Protein AF-A0A7Y0AKI9-F1 (afdb_monomer_lite)

Structure (mmCIF, N/CA/C/O backbone):
data_AF-A0A7Y0AKI9-F1
#
_entry.id   AF-A0A7Y0AKI9-F1
#
loop_
_atom_site.group_PDB
_atom_site.id
_atom_site.type_symbol
_atom_site.label_atom_id
_atom_site.label_alt_id
_atom_site.label_comp_id
_atom_site.label_asym_id
_atom_site.label_entity_id
_atom_site.label_seq_id
_atom_site.pdbx_PDB_ins_code
_atom_site.Cartn_x
_atom_site.Cartn_y
_atom_site.Cartn_z
_atom_site.occupancy
_atom_site.B_iso_or_equiv
_atom_site.auth_seq_id
_atom_site.auth_comp_id
_atom_site.auth_asym_id
_atom_site.auth_atom_id
_atom_site.pdbx_PDB_model_num
ATOM 1 N N . MET A 1 1 ? -73.399 -40.470 50.149 1.00 51.75 1 MET A N 1
ATOM 2 C CA . MET A 1 1 ? -71.984 -40.229 50.523 1.00 51.75 1 MET A CA 1
ATOM 3 C C . MET A 1 1 ? -71.174 -39.464 49.461 1.00 51.75 1 MET A C 1
ATOM 5 O O . MET A 1 1 ? -70.264 -38.748 49.838 1.00 51.75 1 MET A O 1
ATOM 9 N N . LYS A 1 2 ? -71.520 -39.500 48.158 1.00 50.69 2 LYS A N 1
ATOM 10 C CA . LYS A 1 2 ? -70.757 -38.814 47.085 1.00 50.69 2 LYS A CA 1
ATOM 11 C C . LYS A 1 2 ? -70.932 -37.281 46.974 1.00 50.69 2 LYS A C 1
ATOM 13 O O . LYS A 1 2 ? -70.179 -36.650 46.249 1.00 50.69 2 LYS A O 1
ATOM 18 N N . LYS A 1 3 ? -71.897 -36.670 47.679 1.00 54.53 3 LYS A N 1
ATOM 19 C CA . LYS A 1 3 ? -72.198 -35.222 47.579 1.00 54.53 3 LYS A CA 1
ATOM 20 C C . LYS A 1 3 ? -71.380 -34.329 48.531 1.00 54.53 3 LYS A C 1
ATOM 22 O O . LYS A 1 3 ? -71.423 -33.117 48.390 1.00 54.53 3 LYS A O 1
ATOM 27 N N . ILE A 1 4 ? -70.631 -34.921 49.469 1.00 60.72 4 ILE A N 1
ATOM 28 C CA . ILE A 1 4 ? -69.809 -34.192 50.458 1.00 60.72 4 ILE A CA 1
ATOM 29 C C . ILE A 1 4 ? -68.351 -34.025 49.983 1.00 60.72 4 ILE A C 1
ATOM 31 O O . ILE A 1 4 ? -67.638 -33.166 50.486 1.00 60.72 4 ILE A O 1
ATOM 35 N N . LEU A 1 5 ? -67.910 -34.767 48.957 1.00 60.44 5 LEU A N 1
ATOM 36 C CA . LEU A 1 5 ? -66.538 -34.647 48.442 1.00 60.44 5 LEU A CA 1
ATOM 37 C C . LEU A 1 5 ? -66.264 -33.322 47.712 1.00 60.44 5 LEU A C 1
ATOM 39 O O . LEU A 1 5 ? -65.145 -32.827 47.762 1.00 60.44 5 LEU A O 1
ATOM 43 N N . ILE A 1 6 ? -67.267 -32.743 47.051 1.00 66.69 6 ILE A N 1
ATOM 44 C CA . ILE A 1 6 ? -67.110 -31.516 46.254 1.00 66.69 6 ILE A CA 1
ATOM 45 C C . ILE A 1 6 ? -66.790 -30.282 47.122 1.00 66.69 6 ILE A C 1
ATOM 47 O O . ILE A 1 6 ? -65.832 -29.586 46.792 1.00 66.69 6 ILE A O 1
ATOM 51 N N . PRO A 1 7 ? -67.499 -30.000 48.237 1.00 66.50 7 PRO A N 1
ATOM 5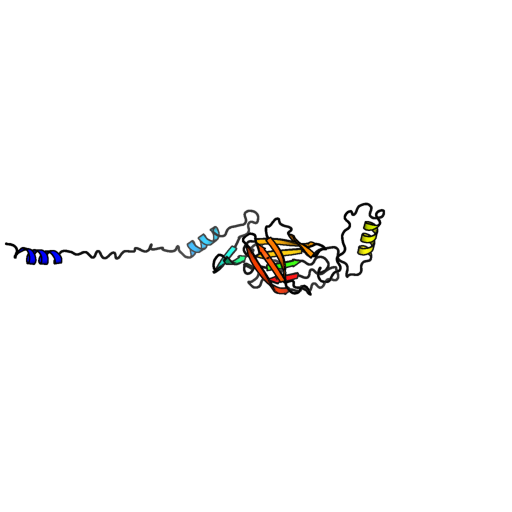2 C CA . PRO A 1 7 ? -67.158 -28.848 49.076 1.00 66.50 7 PRO A CA 1
ATOM 53 C C . PRO A 1 7 ? -65.805 -29.001 49.787 1.00 66.50 7 PRO A C 1
ATOM 55 O O . PRO A 1 7 ? -65.109 -28.011 49.978 1.00 66.50 7 PRO A O 1
ATOM 58 N N . ILE A 1 8 ? -65.391 -30.230 50.119 1.00 69.56 8 ILE A N 1
ATOM 59 C CA . ILE A 1 8 ? -64.070 -30.498 50.715 1.00 69.56 8 ILE A CA 1
ATOM 60 C C . ILE A 1 8 ? -62.954 -30.261 49.689 1.00 69.56 8 ILE A C 1
ATOM 62 O O . ILE A 1 8 ? -61.937 -29.660 50.019 1.00 69.56 8 ILE A O 1
ATOM 66 N N . ALA A 1 9 ? -63.163 -30.663 48.433 1.00 67.12 9 ALA A N 1
ATOM 67 C CA . ALA A 1 9 ? -62.213 -30.397 47.358 1.00 67.12 9 ALA A CA 1
ATOM 68 C C . ALA A 1 9 ? -62.076 -28.894 47.054 1.00 67.12 9 ALA A C 1
ATOM 70 O O . ALA A 1 9 ? -60.978 -28.449 46.738 1.00 67.12 9 ALA A O 1
ATOM 71 N N . LEU A 1 10 ? -63.152 -28.107 47.194 1.00 65.94 10 LEU A N 1
ATOM 72 C CA . LEU A 1 10 ? -63.114 -26.655 46.990 1.00 65.94 10 LEU A CA 1
ATOM 73 C C . LEU A 1 10 ? -62.351 -25.924 48.111 1.00 65.94 10 LEU A C 1
ATOM 75 O O . LEU A 1 10 ? -61.615 -24.984 47.830 1.00 65.94 10 LEU A O 1
ATOM 79 N N . LEU A 1 11 ? -62.461 -26.400 49.358 1.00 68.25 11 LEU A N 1
ATOM 80 C CA . LEU A 1 11 ? -61.746 -25.840 50.513 1.00 68.25 11 LEU A CA 1
ATOM 81 C C . LEU A 1 11 ? -60.225 -26.091 50.450 1.00 68.25 11 LEU A C 1
ATOM 83 O O . LEU A 1 11 ? -59.440 -25.321 50.993 1.00 68.25 11 LEU A O 1
ATOM 87 N N . CYS A 1 12 ? -59.787 -27.153 49.766 1.00 63.31 12 CYS A N 1
ATOM 88 C CA . CYS A 1 12 ? -58.365 -27.463 49.591 1.00 63.31 12 CYS A CA 1
ATOM 89 C C . CYS A 1 12 ? -57.656 -26.578 48.549 1.00 63.31 12 CYS A C 1
ATOM 91 O O . CYS A 1 12 ? -56.427 -26.537 48.536 1.00 63.31 12 CYS A O 1
ATOM 93 N N . ILE A 1 13 ? -58.395 -25.863 47.692 1.00 63.34 13 ILE A N 1
ATOM 94 C CA . ILE A 1 13 ? -57.815 -25.015 46.635 1.00 63.34 13 ILE A CA 1
ATOM 95 C C . ILE A 1 13 ? -57.275 -23.695 47.214 1.00 63.34 13 ILE A C 1
ATOM 97 O O . ILE A 1 13 ? -56.323 -23.137 46.673 1.00 63.34 13 ILE A O 1
ATOM 101 N N . GLU A 1 14 ? -57.794 -23.235 48.358 1.00 59.38 14 GLU A N 1
ATOM 102 C CA . GLU A 1 14 ? -57.345 -21.991 49.006 1.00 59.38 14 GLU A CA 1
ATOM 103 C C . GLU A 1 14 ? -55.971 -22.102 49.693 1.00 59.38 14 GLU A C 1
ATOM 105 O O . GLU A 1 14 ? -55.371 -21.087 50.032 1.00 59.38 14 GLU A O 1
ATOM 110 N N . PHE A 1 15 ? -55.429 -23.316 49.844 1.00 60.44 15 PHE A N 1
ATOM 111 C CA . PHE A 1 15 ? -54.118 -23.554 50.464 1.00 60.44 15 PHE A CA 1
ATOM 112 C C . PHE A 1 15 ? -52.967 -23.719 49.457 1.00 60.44 15 PHE A C 1
ATOM 114 O O . PHE A 1 15 ? -51.832 -23.990 49.853 1.00 60.44 15 PHE A O 1
ATOM 121 N N . ILE A 1 16 ? -53.221 -23.550 48.155 1.00 62.91 16 ILE A N 1
ATOM 122 C CA . ILE A 1 16 ? -52.188 -23.665 47.118 1.00 62.91 16 ILE A CA 1
ATOM 123 C C . ILE A 1 16 ? -51.618 -22.274 46.812 1.00 62.91 16 ILE A C 1
ATOM 125 O O . ILE A 1 16 ? -52.040 -21.585 45.885 1.00 62.91 16 ILE A O 1
ATOM 129 N N . HIS A 1 17 ? -50.613 -21.858 47.581 1.00 61.91 17 HIS A N 1
ATOM 130 C CA . HIS A 1 17 ? -49.781 -20.706 47.232 1.00 61.91 17 HIS A CA 1
ATOM 131 C C . HIS A 1 17 ? -48.641 -21.153 46.304 1.00 61.91 17 HIS A C 1
ATOM 133 O O . HIS A 1 17 ? -47.602 -21.618 46.760 1.00 61.91 17 HIS A O 1
ATOM 139 N N . ALA A 1 18 ? -48.838 -21.021 44.989 1.00 60.06 18 ALA A N 1
ATOM 140 C CA . ALA A 1 18 ? -47.847 -21.389 43.966 1.00 60.06 18 ALA A CA 1
ATOM 141 C C . ALA A 1 18 ? -46.965 -20.217 43.480 1.00 60.06 18 ALA A C 1
ATOM 143 O O . ALA A 1 18 ? -46.190 -20.375 42.540 1.00 60.06 18 ALA A O 1
ATOM 144 N N . GLN A 1 19 ? -47.066 -19.031 44.084 1.00 58.78 19 GLN A N 1
ATOM 145 C CA . GLN A 1 19 ? -46.273 -17.870 43.673 1.00 58.78 19 GLN A CA 1
ATOM 146 C C . GLN A 1 19 ? -45.075 -17.696 44.602 1.00 58.78 19 GLN A C 1
ATOM 148 O O . GLN A 1 19 ? -45.137 -17.000 45.612 1.00 58.78 19 GLN A O 1
ATOM 153 N N . GLN A 1 20 ? -43.962 -18.331 44.246 1.00 57.53 20 GLN A N 1
ATOM 154 C CA . GLN A 1 20 ? -42.668 -17.943 44.783 1.00 57.53 20 GLN A CA 1
ATOM 155 C C . GLN A 1 20 ? -42.245 -16.669 44.041 1.00 57.53 20 GLN A C 1
ATOM 157 O O . GLN A 1 20 ? -41.873 -16.720 42.871 1.00 57.53 20 GLN A O 1
ATOM 162 N N . ALA A 1 21 ? -42.348 -15.510 44.694 1.00 56.69 21 ALA A N 1
ATOM 163 C CA . ALA A 1 21 ? -41.802 -14.269 44.162 1.00 56.69 21 ALA A CA 1
ATOM 164 C C . ALA A 1 21 ? -40.274 -14.403 44.095 1.00 56.69 21 ALA A C 1
ATOM 166 O O . ALA A 1 21 ? -39.573 -14.212 45.086 1.00 56.69 21 ALA A O 1
ATOM 167 N N . THR A 1 22 ? -39.739 -14.772 42.932 1.00 55.97 22 THR A N 1
ATOM 168 C CA . THR A 1 22 ? -38.294 -14.772 42.680 1.00 55.97 22 THR A CA 1
ATOM 169 C C . THR A 1 22 ? -37.820 -13.338 42.436 1.00 55.97 22 THR A C 1
ATOM 171 O O . THR A 1 22 ? -37.317 -12.993 41.373 1.00 55.97 22 THR A O 1
ATOM 174 N N . THR A 1 23 ? -37.987 -12.457 43.419 1.00 56.72 23 THR A N 1
ATOM 175 C CA . THR A 1 23 ? -37.302 -11.164 43.432 1.00 56.72 23 THR A CA 1
ATOM 176 C C . THR A 1 23 ? -35.907 -11.405 43.973 1.00 56.72 23 THR A C 1
ATOM 178 O O . THR A 1 23 ? -35.719 -11.251 45.168 1.00 56.72 23 THR A O 1
ATOM 181 N N . ASN A 1 24 ? -34.984 -11.893 43.141 1.00 58.03 24 ASN A N 1
ATOM 182 C CA . ASN A 1 24 ? -33.531 -11.787 43.334 1.00 58.03 24 ASN A CA 1
ATOM 183 C C . ASN A 1 24 ? -32.808 -12.320 42.086 1.00 58.03 24 ASN A C 1
ATOM 185 O O . ASN A 1 24 ? -32.020 -13.262 42.153 1.00 58.03 24 ASN A O 1
ATOM 189 N N . ALA A 1 25 ? -33.027 -11.689 40.930 1.00 57.94 25 ALA A N 1
ATOM 190 C CA . ALA A 1 25 ? -31.934 -11.593 39.968 1.00 57.94 25 ALA A CA 1
ATOM 191 C C . ALA A 1 25 ? -30.910 -10.634 40.594 1.00 57.94 25 ALA A C 1
ATOM 193 O O . ALA A 1 25 ? -30.966 -9.425 40.379 1.00 57.94 25 ALA A O 1
ATOM 194 N N . SER A 1 26 ? -30.058 -11.160 41.479 1.00 65.00 26 SER A N 1
ATOM 195 C CA . SER A 1 26 ? -28.947 -10.405 42.051 1.00 65.00 26 SER A CA 1
ATOM 196 C C . SER A 1 26 ? -27.973 -10.129 40.914 1.00 65.00 26 SER A C 1
ATOM 198 O O . SER A 1 26 ? -27.141 -10.969 40.571 1.00 65.00 26 SER A O 1
ATOM 200 N N . LEU A 1 27 ? -28.143 -8.981 40.259 1.00 63.47 27 LEU A N 1
ATOM 201 C CA . LEU A 1 27 ? -27.121 -8.446 39.378 1.00 63.47 27 LEU A CA 1
ATOM 202 C C . LEU A 1 27 ? -25.845 -8.323 40.222 1.00 63.47 27 LEU A C 1
ATOM 204 O O . LEU A 1 27 ? -25.915 -7.798 41.338 1.00 63.47 27 LEU A O 1
ATOM 208 N N . PRO A 1 28 ? -24.695 -8.825 39.747 1.00 67.44 28 PRO A N 1
ATOM 209 C CA . PRO A 1 28 ? -23.451 -8.665 40.478 1.00 67.44 28 PRO A CA 1
ATOM 210 C C . PRO A 1 28 ? -23.222 -7.172 40.725 1.00 67.44 28 PRO A C 1
ATOM 212 O O . PRO A 1 28 ? -23.175 -6.373 39.790 1.00 67.44 28 PRO A O 1
ATOM 215 N N . ASN A 1 29 ? -23.115 -6.794 41.998 1.00 66.56 29 ASN A N 1
ATOM 216 C CA . ASN A 1 29 ? -22.779 -5.434 42.385 1.00 66.56 29 ASN A CA 1
ATOM 217 C C . ASN A 1 29 ? -21.285 -5.219 42.118 1.00 66.56 29 ASN A C 1
ATOM 219 O O . ASN A 1 29 ? -20.439 -5.558 42.946 1.00 66.56 29 ASN A O 1
ATOM 223 N N . ILE A 1 30 ? -20.959 -4.728 40.925 1.00 69.88 30 ILE A N 1
ATOM 224 C CA . ILE A 1 30 ? -19.588 -4.402 40.541 1.00 69.88 30 ILE A CA 1
ATOM 225 C C . ILE A 1 30 ? -19.287 -3.007 41.087 1.00 69.88 30 ILE A C 1
ATOM 227 O O . ILE A 1 30 ? -19.775 -2.006 40.567 1.00 69.88 30 ILE A O 1
ATOM 231 N N . ILE A 1 31 ? -18.482 -2.945 42.146 1.00 80.38 31 ILE A N 1
ATOM 232 C CA . ILE A 1 31 ? -17.961 -1.683 42.673 1.00 80.38 31 ILE A CA 1
ATOM 233 C C . ILE A 1 31 ? -16.671 -1.380 41.900 1.00 80.38 31 ILE A C 1
ATOM 235 O O . ILE A 1 31 ? -15.710 -2.144 42.029 1.00 80.38 31 ILE A O 1
ATOM 239 N N . PRO A 1 32 ? -16.621 -0.316 41.077 1.00 76.00 32 PRO A N 1
ATOM 240 C CA . PRO A 1 32 ? -15.399 0.030 40.372 1.00 76.00 32 PRO A CA 1
ATOM 241 C C . PRO A 1 32 ? -14.305 0.428 41.378 1.00 76.00 32 PRO A C 1
ATOM 243 O O . PRO A 1 32 ? -14.609 0.976 42.443 1.00 76.00 32 PRO A O 1
ATOM 246 N N . PRO A 1 33 ? -13.024 0.176 41.060 1.00 79.44 33 PRO A N 1
ATOM 247 C CA . PRO A 1 33 ? -11.918 0.672 41.869 1.00 79.44 33 PRO A CA 1
ATOM 248 C C . PRO A 1 33 ? -11.933 2.207 41.927 1.00 79.44 33 PRO A C 1
ATOM 250 O O . PRO A 1 33 ? -12.534 2.877 41.083 1.00 79.44 33 PRO A O 1
ATOM 253 N N . SER A 1 34 ? -11.246 2.781 42.918 1.00 85.12 34 SER A N 1
ATOM 254 C CA . SER A 1 34 ? -11.095 4.236 43.001 1.00 85.12 34 SER A CA 1
ATOM 255 C C . SER A 1 34 ? -10.475 4.794 41.708 1.00 85.12 34 SER A C 1
ATOM 257 O O . SER A 1 34 ? -9.658 4.111 41.084 1.00 85.12 34 SER A O 1
ATOM 259 N N . PRO A 1 35 ? -10.792 6.040 41.301 1.00 76.75 35 PRO A N 1
ATOM 260 C CA . PRO A 1 35 ? -10.262 6.625 40.065 1.00 76.75 35 PRO A CA 1
ATOM 261 C C . PRO A 1 35 ? -8.731 6.572 39.962 1.00 76.75 35 PRO A C 1
ATOM 263 O O . PRO A 1 35 ? -8.183 6.353 38.885 1.00 76.75 35 PRO A O 1
ATOM 266 N N . THR A 1 36 ? -8.034 6.708 41.094 1.00 76.56 3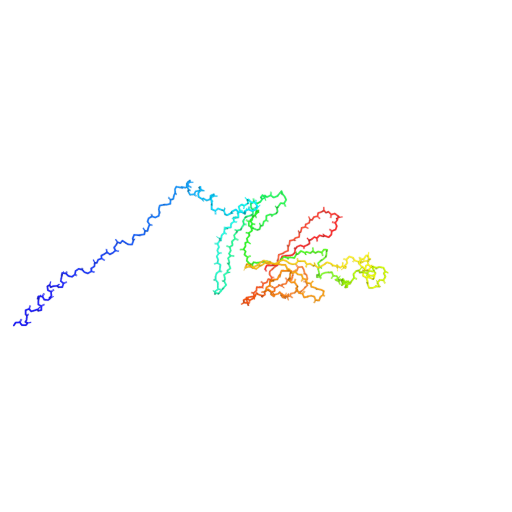6 THR A N 1
ATOM 267 C CA . THR A 1 36 ? -6.572 6.603 41.179 1.00 76.56 36 THR A CA 1
ATOM 268 C C . THR A 1 36 ? -6.066 5.173 40.968 1.00 76.56 36 THR A C 1
ATOM 270 O O . THR A 1 36 ? -5.081 4.980 40.260 1.00 76.56 36 THR A O 1
ATOM 273 N N . ALA A 1 37 ? -6.745 4.162 41.520 1.00 76.12 37 ALA A N 1
ATOM 274 C CA . ALA A 1 37 ? -6.409 2.752 41.307 1.00 76.12 37 ALA A CA 1
ATOM 275 C C . ALA A 1 37 ? -6.753 2.283 39.881 1.00 76.12 37 ALA A C 1
ATOM 277 O O . ALA A 1 37 ? -6.003 1.506 39.292 1.00 76.12 37 ALA A O 1
ATOM 278 N N . TYR A 1 38 ? -7.838 2.802 39.297 1.00 74.50 38 TYR A N 1
ATOM 279 C CA . TYR A 1 38 ? -8.190 2.574 37.895 1.00 74.50 38 TYR A CA 1
ATOM 280 C C . TYR A 1 38 ? -7.137 3.162 36.945 1.00 74.50 38 TYR A C 1
ATOM 282 O O . TYR A 1 38 ? -6.651 2.472 36.051 1.00 74.50 38 TYR A O 1
ATOM 290 N N . ALA A 1 39 ? -6.721 4.414 37.179 1.00 67.56 39 ALA A N 1
ATOM 291 C CA . ALA A 1 39 ? -5.676 5.062 36.392 1.00 67.56 39 ALA A CA 1
ATOM 292 C C . ALA A 1 39 ? -4.342 4.301 36.462 1.00 67.56 39 ALA A C 1
ATOM 294 O O . ALA A 1 39 ? -3.684 4.147 35.437 1.00 67.56 39 ALA A O 1
ATOM 295 N N . LEU A 1 40 ? -3.975 3.762 37.632 1.00 68.44 40 LEU A N 1
ATOM 296 C CA . LEU A 1 40 ? -2.778 2.930 37.797 1.00 68.44 40 LEU A CA 1
ATOM 297 C C . LEU A 1 40 ? -2.847 1.631 36.972 1.00 68.44 40 LEU A C 1
ATOM 299 O O . LEU A 1 40 ? -1.850 1.231 36.374 1.00 68.44 40 LEU A O 1
ATOM 303 N N . GLY A 1 41 ? -4.027 1.008 36.887 1.00 61.47 41 GLY A N 1
ATOM 304 C CA . GLY A 1 41 ? -4.260 -0.175 36.055 1.00 61.47 41 GLY A CA 1
ATOM 305 C C . GLY A 1 41 ? -4.099 0.084 34.553 1.00 61.47 41 GLY A C 1
ATOM 306 O O . GLY A 1 41 ? -3.682 -0.810 33.820 1.00 61.47 41 GLY A O 1
ATOM 307 N N . ASN A 1 42 ? -4.353 1.309 34.083 1.00 57.62 42 ASN A N 1
ATOM 308 C CA . ASN A 1 42 ? -4.179 1.656 32.669 1.00 57.62 42 ASN A CA 1
ATOM 309 C C . ASN A 1 42 ? -2.704 1.652 32.235 1.00 57.62 42 ASN A C 1
ATOM 311 O O . ASN A 1 42 ? -2.415 1.281 31.101 1.00 57.62 42 ASN A O 1
ATOM 315 N N . TYR A 1 43 ? -1.764 1.990 33.127 1.00 55.47 43 TYR A N 1
ATOM 316 C CA . TYR A 1 43 ? -0.329 1.999 32.805 1.00 55.47 43 TYR A CA 1
ATOM 317 C C . TYR A 1 43 ? 0.251 0.597 32.561 1.00 55.47 43 TYR A C 1
ATOM 319 O O . TYR A 1 43 ? 1.226 0.467 31.828 1.00 55.47 43 TYR A O 1
ATOM 327 N N . GLY A 1 44 ? -0.340 -0.451 33.147 1.00 53.69 44 GLY A N 1
ATOM 328 C CA . GLY A 1 44 ? 0.110 -1.839 32.973 1.00 53.69 44 GLY A CA 1
ATOM 329 C C . GLY A 1 44 ? -0.509 -2.575 31.780 1.00 53.69 44 GLY A C 1
ATOM 330 O O . GLY A 1 44 ? -0.046 -3.658 31.438 1.00 53.69 44 GLY A O 1
ATOM 331 N N . ASN A 1 45 ? -1.548 -2.011 31.156 1.00 57.75 45 ASN A N 1
ATOM 332 C CA . ASN A 1 45 ? -2.350 -2.688 30.130 1.00 57.75 45 ASN A CA 1
ATOM 333 C C . ASN A 1 45 ? -2.064 -2.225 28.695 1.00 57.75 45 ASN A C 1
ATOM 335 O O . ASN A 1 45 ? -2.657 -2.764 27.763 1.00 57.75 45 ASN A O 1
ATOM 339 N N . VAL A 1 46 ? -1.179 -1.243 28.488 1.00 64.62 46 VAL A N 1
ATOM 340 C CA . VAL A 1 46 ? -0.786 -0.841 27.132 1.00 64.62 46 VAL A CA 1
ATOM 341 C C . VAL A 1 46 ? 0.324 -1.780 26.653 1.00 64.62 46 VAL A C 1
ATOM 343 O O . VAL A 1 46 ? 1.409 -1.769 27.239 1.00 64.62 46 VAL A O 1
ATOM 346 N N . PRO A 1 47 ? 0.086 -2.608 25.620 1.00 62.06 47 PRO A N 1
ATOM 347 C CA . PRO A 1 47 ? 1.104 -3.520 25.122 1.00 62.06 47 PRO A CA 1
ATOM 348 C C . PRO A 1 47 ? 2.305 -2.715 24.624 1.00 62.06 47 PRO A C 1
ATOM 350 O O . PRO A 1 47 ? 2.145 -1.745 23.890 1.00 62.06 47 PRO A O 1
ATOM 353 N N . VAL A 1 48 ? 3.512 -3.108 25.019 1.00 66.44 48 VAL A N 1
ATOM 354 C CA . VAL A 1 48 ? 4.756 -2.482 24.555 1.00 66.44 48 VAL A CA 1
ATOM 355 C C . VAL A 1 48 ? 5.420 -3.361 23.505 1.00 66.44 48 VAL A C 1
ATOM 357 O O . VAL A 1 48 ? 5.425 -4.589 23.614 1.00 66.44 48 VAL A O 1
ATOM 360 N N . GLY A 1 49 ? 6.000 -2.742 22.479 1.00 67.69 49 GLY A N 1
ATOM 361 C CA . GLY A 1 49 ? 6.853 -3.456 21.538 1.00 67.69 49 GLY A CA 1
ATOM 362 C C . GLY A 1 49 ? 8.094 -3.973 22.263 1.00 67.69 49 GLY A C 1
ATOM 363 O O . GLY A 1 49 ? 8.905 -3.180 22.730 1.00 67.69 49 GLY A O 1
ATOM 364 N N . LEU A 1 50 ? 8.266 -5.295 22.345 1.00 71.00 50 LEU A N 1
ATOM 365 C CA . LEU A 1 50 ? 9.360 -5.913 23.114 1.00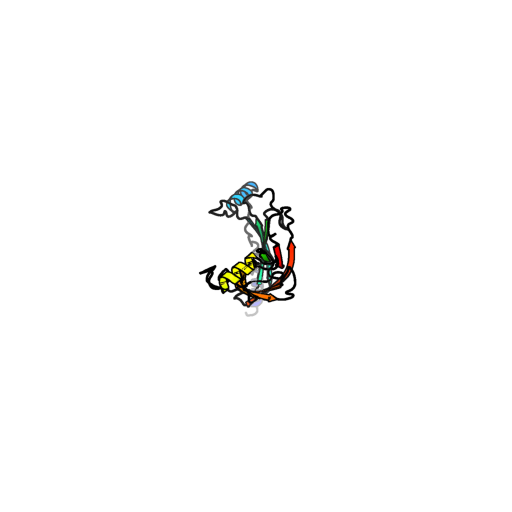 71.00 50 LEU A CA 1
ATOM 366 C C . LEU A 1 50 ? 10.764 -5.524 22.617 1.00 71.00 50 LEU A C 1
ATOM 368 O O . LEU A 1 50 ? 11.721 -5.605 23.379 1.00 71.00 50 LEU A O 1
ATOM 372 N N . PHE A 1 51 ? 10.890 -5.099 21.357 1.00 71.44 51 PHE A N 1
ATOM 373 C CA . PHE A 1 51 ? 12.159 -4.684 20.753 1.00 71.44 51 PHE A CA 1
ATOM 374 C C . PHE A 1 51 ? 12.313 -3.160 20.618 1.00 71.44 51 PHE A C 1
ATOM 376 O O . PHE A 1 51 ? 13.438 -2.675 20.557 1.00 71.44 51 PHE A O 1
ATOM 383 N N . THR A 1 52 ? 11.212 -2.400 20.568 1.00 73.62 52 THR A N 1
ATOM 384 C CA . THR A 1 52 ? 11.238 -0.928 20.447 1.00 73.62 52 THR A CA 1
ATOM 385 C C . THR A 1 52 ? 11.088 -0.213 21.783 1.00 73.62 52 THR A C 1
ATOM 387 O O . THR A 1 52 ? 11.436 0.958 21.882 1.00 73.62 52 THR A O 1
ATOM 390 N N . GLY A 1 53 ? 10.545 -0.884 22.803 1.00 71.56 53 GLY A N 1
ATOM 391 C CA . GLY A 1 53 ? 10.178 -0.273 24.083 1.00 71.56 53 GLY A CA 1
ATOM 392 C C . GLY A 1 53 ? 8.979 0.679 23.997 1.00 71.56 53 GLY A C 1
ATOM 393 O O . GLY A 1 53 ? 8.604 1.278 25.002 1.00 71.56 53 GLY A O 1
ATOM 394 N N . SER A 1 54 ? 8.363 0.817 22.821 1.00 78.62 54 SER A N 1
ATOM 395 C CA . SER A 1 54 ? 7.317 1.806 22.569 1.00 78.62 54 SER A CA 1
ATOM 396 C C . SER A 1 54 ? 5.920 1.243 22.839 1.00 78.62 54 SER A C 1
ATOM 398 O O . SER A 1 54 ? 5.621 0.133 22.382 1.00 78.62 54 SER A O 1
ATOM 400 N N . PRO A 1 55 ? 5.051 1.990 23.544 1.00 76.25 55 PRO A N 1
ATOM 401 C CA . PRO A 1 55 ? 3.627 1.684 23.648 1.00 76.25 55 PRO A CA 1
ATOM 402 C C . PRO A 1 55 ? 2.947 1.485 22.283 1.00 76.25 55 PRO A C 1
ATOM 404 O O . PRO A 1 55 ? 3.004 2.348 21.411 1.00 76.25 55 PRO A O 1
ATOM 407 N N . ASN A 1 56 ? 2.253 0.362 22.113 1.00 74.62 56 ASN A N 1
ATOM 408 C CA . ASN A 1 56 ? 1.351 0.106 20.997 1.00 74.62 56 ASN A CA 1
ATOM 409 C C . ASN A 1 56 ? -0.073 0.493 21.419 1.00 74.62 56 ASN A C 1
ATOM 411 O O . ASN A 1 56 ? -0.778 -0.271 22.080 1.00 74.62 56 ASN A O 1
ATOM 415 N N . ILE A 1 57 ? -0.472 1.718 21.078 1.00 84.50 57 ILE A N 1
ATOM 416 C CA . ILE A 1 57 ? -1.786 2.263 21.418 1.00 84.50 57 ILE A CA 1
ATOM 417 C C . ILE A 1 57 ? -2.711 2.070 20.216 1.00 84.50 57 ILE A C 1
ATOM 419 O O . ILE A 1 57 ? -2.525 2.704 19.178 1.00 84.50 57 ILE A O 1
ATOM 423 N N . SER A 1 58 ? -3.728 1.221 20.378 1.00 87.31 58 SER A N 1
ATOM 424 C CA . SER A 1 58 ? -4.807 1.031 19.406 1.00 87.31 58 SER A CA 1
ATOM 425 C C . SER A 1 58 ? -6.161 1.231 20.084 1.00 87.31 58 SER A C 1
ATOM 427 O O . SER A 1 58 ? -6.462 0.593 21.092 1.00 87.31 58 SER A O 1
ATOM 429 N N . VAL A 1 59 ? -6.965 2.143 19.540 1.00 89.56 59 VAL A N 1
ATOM 430 C CA . VAL A 1 59 ? -8.302 2.490 20.025 1.00 89.56 59 VAL A CA 1
ATOM 431 C C . VAL A 1 59 ? -9.322 2.038 18.976 1.00 89.56 59 VAL A C 1
ATOM 433 O O . VAL A 1 59 ? -9.472 2.704 17.947 1.00 89.56 59 VAL A O 1
ATOM 436 N N . PRO A 1 60 ? -10.022 0.910 19.183 1.00 89.94 60 PRO A N 1
ATOM 437 C CA . PRO A 1 60 ? -11.119 0.518 18.307 1.00 89.94 60 PRO A CA 1
ATOM 438 C C . PRO A 1 60 ? -12.281 1.504 18.482 1.00 89.94 60 PRO A C 1
ATOM 440 O O . PRO A 1 60 ? -12.721 1.753 19.603 1.00 89.94 60 PRO A O 1
ATOM 443 N N . LEU A 1 61 ? -12.772 2.073 17.381 1.00 92.00 61 LEU A N 1
ATOM 444 C CA . LEU A 1 61 ? -13.886 3.025 17.397 1.00 92.00 61 LEU A CA 1
ATOM 445 C C . LEU A 1 61 ? -15.206 2.331 17.078 1.00 92.00 61 LEU A C 1
ATOM 447 O O . LEU A 1 61 ? -16.203 2.510 17.774 1.00 92.00 61 LEU A O 1
ATOM 451 N N . PHE A 1 62 ? -15.215 1.542 16.007 1.00 92.38 62 PHE A N 1
ATOM 452 C CA . PHE A 1 62 ? -16.410 0.883 15.505 1.00 92.38 62 PHE A CA 1
ATOM 453 C C . PHE A 1 62 ? -16.023 -0.323 14.647 1.00 92.38 62 PHE A C 1
ATOM 455 O O . PHE A 1 62 ? -14.894 -0.442 14.185 1.00 92.38 62 PHE A O 1
ATOM 462 N N . THR A 1 63 ? -16.946 -1.245 14.416 1.00 91.50 63 THR A N 1
ATOM 463 C CA . THR A 1 63 ? -16.762 -2.303 13.419 1.00 91.50 63 THR A CA 1
ATOM 464 C C . THR A 1 63 ? -18.026 -2.375 12.594 1.00 91.50 63 THR A C 1
ATOM 466 O O . THR A 1 63 ? -19.087 -2.727 13.111 1.00 91.50 63 THR A O 1
ATOM 469 N N . TYR A 1 64 ? -17.915 -2.011 11.320 1.00 89.31 64 TYR A N 1
ATOM 470 C CA . TYR A 1 64 ? -19.020 -2.128 10.388 1.00 89.31 64 TYR A CA 1
ATOM 471 C C . TYR A 1 64 ? -19.136 -3.586 9.952 1.00 89.31 64 TYR A C 1
ATOM 473 O O . TYR A 1 64 ? -18.174 -4.162 9.451 1.00 89.31 64 TYR A O 1
ATOM 481 N N . LYS A 1 65 ? -20.304 -4.189 10.174 1.00 90.69 65 LYS A N 1
ATOM 482 C CA . LYS A 1 65 ? -20.572 -5.590 9.842 1.00 90.69 65 LYS A CA 1
ATOM 483 C C . LYS A 1 65 ? -21.683 -5.654 8.807 1.00 90.69 65 LYS A C 1
ATOM 485 O O . LYS A 1 65 ? -22.775 -5.142 9.054 1.00 90.69 65 LYS A O 1
ATOM 490 N N . THR A 1 66 ? -21.424 -6.291 7.670 1.00 85.88 66 THR A N 1
ATOM 491 C CA . THR A 1 66 ? -22.435 -6.540 6.637 1.00 85.88 66 THR A CA 1
ATOM 492 C C . THR A 1 66 ? -22.278 -7.945 6.064 1.00 85.88 66 THR A C 1
ATOM 494 O O . THR A 1 66 ? -21.265 -8.281 5.456 1.00 85.88 66 THR A O 1
ATOM 497 N N . GLY A 1 67 ? -23.274 -8.808 6.289 1.00 86.31 67 GLY A N 1
ATOM 498 C CA . GLY A 1 67 ? -23.206 -10.212 5.877 1.00 86.31 67 GLY A CA 1
ATOM 499 C C . GLY A 1 67 ? -21.980 -10.925 6.461 1.00 86.31 67 GLY A C 1
ATOM 500 O O . GLY A 1 67 ? -21.884 -11.089 7.674 1.00 86.31 67 GLY A O 1
ATOM 501 N N . SER A 1 68 ? -21.064 -11.350 5.589 1.00 83.44 68 SER A N 1
ATOM 502 C CA . SER A 1 68 ? -19.795 -12.001 5.946 1.00 83.44 68 SER A CA 1
ATOM 503 C C . SER A 1 68 ? -18.595 -11.048 6.035 1.00 83.44 68 SER A C 1
ATOM 505 O O . SER A 1 68 ? -17.492 -11.516 6.294 1.00 83.44 68 SER A O 1
ATOM 507 N N . ILE A 1 69 ? -18.787 -9.744 5.805 1.00 84.06 69 ILE A N 1
ATOM 508 C CA . ILE A 1 69 ? -17.714 -8.744 5.776 1.00 84.06 69 ILE A CA 1
ATOM 509 C C . ILE A 1 69 ? -17.699 -7.973 7.095 1.00 84.06 69 ILE A C 1
ATOM 511 O O . ILE A 1 69 ? -18.682 -7.324 7.467 1.00 84.06 69 ILE A O 1
ATOM 515 N N . ASP A 1 70 ? -16.548 -8.010 7.759 1.00 88.06 70 ASP A N 1
ATOM 516 C CA . ASP A 1 70 ? -16.232 -7.213 8.937 1.00 88.06 70 ASP A CA 1
ATOM 517 C C . ASP A 1 70 ? -15.194 -6.150 8.556 1.00 88.06 70 ASP A C 1
ATOM 519 O O . ASP A 1 70 ? -14.096 -6.489 8.123 1.00 88.06 70 ASP A O 1
ATOM 523 N N . LEU A 1 71 ? -15.531 -4.869 8.735 1.00 88.75 71 LEU A N 1
ATOM 524 C CA . LEU A 1 71 ? -14.634 -3.738 8.495 1.00 88.75 71 LEU A CA 1
ATOM 525 C C . LEU A 1 71 ? -14.398 -2.973 9.810 1.00 88.75 71 LEU A C 1
ATOM 527 O O . LEU A 1 71 ? -15.237 -2.154 10.214 1.00 88.75 71 LEU A O 1
ATOM 531 N N . PRO A 1 72 ? -13.293 -3.250 10.525 1.00 90.06 72 PRO A N 1
ATOM 532 C CA . PRO A 1 72 ? -12.956 -2.539 11.750 1.00 90.06 72 PRO A CA 1
ATOM 533 C C . PRO A 1 72 ? -12.459 -1.119 11.446 1.00 90.06 72 PRO A C 1
ATOM 535 O O . PRO A 1 72 ? -11.620 -0.910 10.577 1.00 90.06 72 PRO A O 1
ATOM 538 N N . LEU A 1 73 ? -12.967 -0.152 12.205 1.00 90.88 73 LEU A N 1
ATOM 539 C CA . LEU A 1 73 ? -12.525 1.237 12.256 1.00 90.88 73 LEU A CA 1
ATOM 540 C C . LEU A 1 73 ? -11.750 1.434 13.561 1.00 90.88 73 LEU A C 1
ATOM 542 O O . LEU A 1 73 ? -12.328 1.340 14.651 1.00 90.88 73 LEU A O 1
ATOM 546 N N . SER A 1 74 ? -10.453 1.715 13.470 1.00 91.50 74 SER A N 1
ATOM 547 C CA . SER A 1 74 ? -9.609 1.936 14.647 1.00 91.50 74 SER A CA 1
ATOM 548 C C . SER A 1 74 ? -8.620 3.079 14.449 1.00 91.50 74 SER A C 1
ATOM 550 O O . SER A 1 74 ? -8.219 3.400 13.334 1.00 91.50 74 SER A O 1
ATOM 552 N N . LEU A 1 75 ? -8.213 3.690 15.558 1.00 90.88 75 LEU A N 1
ATOM 553 C CA . LEU A 1 75 ? -7.111 4.641 15.608 1.00 90.88 75 LEU A CA 1
ATOM 554 C C . LEU A 1 75 ? -5.879 3.957 16.188 1.00 90.88 75 LEU A C 1
ATOM 556 O O . LEU A 1 75 ? -5.973 3.262 17.196 1.00 90.88 75 LEU A O 1
ATOM 560 N N . SER A 1 76 ? -4.718 4.183 15.590 1.00 89.62 76 SER A N 1
ATOM 561 C CA . SER A 1 76 ? -3.431 3.737 16.129 1.00 89.62 76 SER A CA 1
ATOM 562 C C . SER A 1 76 ? -2.503 4.924 16.339 1.00 89.62 76 SER A C 1
ATOM 564 O O . SER A 1 76 ? -2.423 5.785 15.465 1.00 89.62 76 SER A O 1
ATOM 566 N N . TYR A 1 77 ? -1.789 4.960 17.463 1.00 88.00 77 TYR A N 1
ATOM 567 C CA . TYR A 1 77 ? -0.802 5.999 17.760 1.00 88.00 77 TYR A CA 1
ATOM 568 C C . TYR A 1 77 ? 0.614 5.427 17.815 1.00 88.00 77 TYR A C 1
ATOM 570 O O . TYR A 1 77 ? 0.867 4.435 18.501 1.00 88.00 77 TYR A O 1
ATOM 578 N N . SER A 1 78 ? 1.546 6.085 17.124 1.00 82.81 78 SER A N 1
ATOM 579 C CA . SER A 1 78 ? 2.973 5.763 17.165 1.00 82.81 78 SER A CA 1
ATOM 580 C C . SER A 1 78 ? 3.672 6.619 18.216 1.00 82.81 78 SER A C 1
ATOM 582 O O . SER A 1 78 ? 3.856 7.821 18.045 1.00 82.81 78 SER A O 1
ATOM 584 N N . SER A 1 79 ? 4.105 6.003 19.315 1.00 76.88 79 SER A N 1
ATOM 585 C CA . SER A 1 79 ? 4.732 6.714 20.434 1.00 76.88 79 SER A CA 1
ATOM 586 C C . SER A 1 79 ? 6.253 6.881 20.305 1.00 76.88 79 SER A C 1
ATOM 588 O O . SER A 1 79 ? 6.912 7.170 21.300 1.00 76.88 79 SER A O 1
ATOM 590 N N . ASN A 1 80 ? 6.835 6.692 19.115 1.00 76.06 80 ASN A N 1
ATOM 591 C CA . ASN A 1 80 ? 8.291 6.751 18.882 1.00 76.06 80 ASN A CA 1
ATOM 592 C C . ASN A 1 80 ? 8.883 8.181 18.915 1.00 76.06 80 ASN A C 1
ATOM 594 O O . ASN A 1 80 ? 10.018 8.392 18.488 1.00 76.06 80 ASN A O 1
ATOM 598 N N . GLY A 1 81 ? 8.125 9.153 19.427 1.00 75.94 81 GLY A N 1
ATOM 599 C CA . GLY A 1 81 ? 8.443 10.576 19.371 1.00 75.94 81 GLY A CA 1
ATOM 600 C C . GLY A 1 81 ? 7.970 11.227 18.071 1.00 75.94 81 GLY A C 1
ATOM 601 O O . GLY A 1 81 ? 7.794 10.559 17.057 1.00 75.94 81 GLY A O 1
ATOM 602 N N . VAL A 1 82 ? 7.763 12.542 18.133 1.00 82.62 82 VAL A N 1
ATOM 603 C CA . VAL A 1 82 ? 7.345 13.378 17.002 1.00 82.62 82 VAL A CA 1
ATOM 604 C C . VAL A 1 82 ? 8.563 14.128 16.472 1.00 82.62 82 VAL A C 1
ATOM 606 O O . VAL A 1 82 ? 9.271 14.775 17.250 1.00 82.62 82 VAL A O 1
ATOM 609 N N . LYS A 1 83 ? 8.827 14.051 15.165 1.00 84.44 83 LYS A N 1
ATOM 610 C CA . LYS A 1 83 ? 9.930 14.802 14.535 1.00 84.44 83 LYS A CA 1
ATOM 611 C C . LYS A 1 83 ? 9.517 16.256 14.272 1.00 84.44 83 LYS A C 1
ATOM 613 O O . LYS A 1 83 ? 8.342 16.539 14.080 1.00 84.44 83 LYS A O 1
ATOM 618 N N . VAL A 1 84 ? 10.490 17.176 14.232 1.00 84.00 84 VAL A N 1
ATOM 619 C CA . VAL A 1 84 ? 10.236 18.626 14.053 1.00 84.00 84 VAL A CA 1
ATOM 620 C C . VAL A 1 84 ? 9.450 18.924 12.771 1.00 84.00 84 VAL A C 1
ATOM 622 O O . VAL A 1 84 ? 8.525 19.727 12.809 1.00 84.00 84 VAL A O 1
ATOM 625 N N . ASP A 1 85 ? 9.766 18.223 11.682 1.00 84.31 85 ASP A N 1
ATOM 626 C CA . ASP A 1 85 ? 9.112 18.387 10.377 1.00 84.31 85 ASP A CA 1
ATOM 627 C C . ASP A 1 85 ? 8.085 17.272 10.082 1.00 84.31 85 ASP A C 1
ATOM 629 O O . ASP A 1 85 ? 7.810 16.950 8.925 1.00 84.31 85 ASP A O 1
ATOM 633 N N . GLU A 1 86 ? 7.542 16.617 11.114 1.00 79.44 86 GLU A N 1
ATOM 634 C CA . GLU A 1 86 ? 6.522 15.581 10.934 1.00 79.44 86 GLU A CA 1
ATOM 635 C C . GLU A 1 86 ? 5.155 16.194 10.608 1.00 79.44 86 GLU A C 1
ATOM 637 O O . GLU A 1 86 ? 4.638 17.042 11.336 1.00 79.44 86 GLU A O 1
ATOM 642 N N . ILE A 1 87 ? 4.550 15.742 9.508 1.00 83.06 87 ILE A N 1
ATOM 643 C CA . ILE A 1 87 ? 3.236 16.208 9.060 1.00 83.06 87 ILE A CA 1
ATOM 644 C C . ILE A 1 87 ? 2.148 15.356 9.719 1.00 83.06 87 ILE A C 1
ATOM 646 O O . ILE A 1 87 ? 2.222 14.127 9.732 1.00 83.06 87 ILE A O 1
ATOM 650 N N . SER A 1 88 ? 1.117 16.012 10.251 1.00 84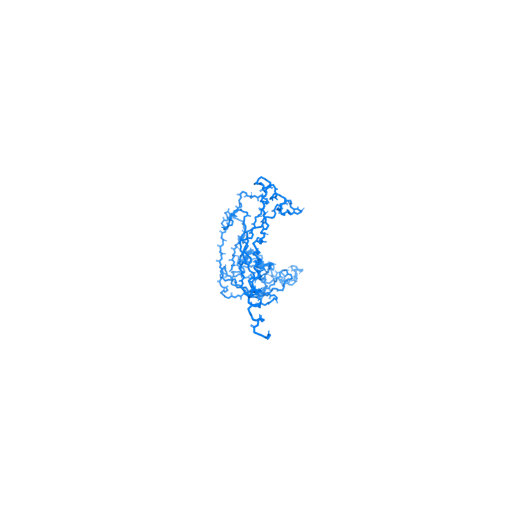.12 88 SER A N 1
ATOM 651 C CA . SER A 1 88 ? -0.032 15.333 10.850 1.00 84.12 88 SER A CA 1
ATOM 652 C C . SER A 1 88 ? -0.910 14.656 9.802 1.00 84.12 88 SER A C 1
ATOM 654 O O . SER A 1 88 ? -1.131 15.206 8.723 1.00 84.12 88 SER A O 1
ATOM 656 N N . THR A 1 89 ? -1.500 13.518 10.161 1.00 86.56 89 THR A N 1
ATOM 657 C CA . THR A 1 89 ? -2.567 12.903 9.361 1.00 86.56 89 THR A CA 1
ATOM 658 C C . THR A 1 89 ? -3.888 13.662 9.544 1.00 86.56 89 THR A C 1
ATOM 660 O O . THR A 1 89 ? -3.988 14.597 10.344 1.00 86.56 89 THR A O 1
ATOM 663 N N . ASN A 1 90 ? -4.939 13.221 8.849 1.00 84.25 90 ASN A N 1
ATOM 664 C CA . ASN A 1 90 ? -6.305 13.729 9.006 1.00 84.25 90 ASN A CA 1
ATOM 665 C C . ASN A 1 90 ? -6.887 13.567 10.428 1.00 84.25 90 ASN A C 1
ATOM 667 O O . ASN A 1 90 ? -7.858 14.243 10.763 1.00 84.25 90 ASN A O 1
ATOM 671 N N . VAL A 1 91 ? -6.302 12.705 11.267 1.00 89.44 91 VAL A N 1
ATOM 672 C CA . VAL A 1 91 ? -6.729 12.456 12.656 1.00 89.44 91 VAL A CA 1
ATOM 673 C C . VAL A 1 91 ? -5.738 12.979 13.700 1.00 89.44 91 VAL A C 1
ATOM 675 O O . VAL A 1 91 ? -5.950 12.799 14.898 1.00 89.44 91 VAL A O 1
ATOM 678 N N . GLY A 1 92 ? -4.681 13.668 13.265 1.00 88.00 92 GLY A N 1
ATOM 679 C CA . GLY A 1 92 ? -3.706 14.323 14.132 1.00 88.00 92 GLY A CA 1
ATOM 680 C C . GLY A 1 92 ? -2.286 13.773 14.005 1.00 88.00 92 GLY A C 1
ATOM 681 O O . GLY A 1 92 ? -1.999 12.815 13.291 1.00 88.00 92 GLY A O 1
ATOM 682 N N . LEU A 1 93 ? -1.358 14.428 14.697 1.00 89.06 93 LEU A N 1
ATOM 683 C CA . LEU A 1 93 ? 0.063 14.091 14.655 1.00 89.06 93 LEU A CA 1
ATOM 684 C C . LEU A 1 93 ? 0.342 12.770 15.386 1.00 89.06 93 LEU A C 1
ATOM 686 O O . LEU A 1 93 ? -0.135 12.574 16.503 1.00 89.06 93 LEU A O 1
ATOM 690 N N . GLY A 1 94 ? 1.080 11.858 14.747 1.00 86.69 94 GLY A N 1
ATOM 691 C CA . GLY A 1 94 ? 1.374 10.519 15.276 1.00 86.69 94 GLY A CA 1
ATOM 692 C C . GLY A 1 94 ? 0.184 9.547 15.316 1.00 86.69 94 GLY A C 1
ATOM 693 O O . GLY A 1 94 ? 0.376 8.374 15.641 1.00 86.69 94 GLY A O 1
ATOM 694 N N . TRP A 1 95 ? -1.029 10.001 14.978 1.00 88.88 95 TRP A N 1
ATOM 695 C CA . TRP A 1 95 ? -2.232 9.174 14.881 1.00 88.88 95 TRP A CA 1
ATOM 696 C C . TRP A 1 95 ? -2.462 8.711 13.446 1.00 88.88 95 TRP A C 1
ATOM 698 O O . TRP A 1 95 ? -2.249 9.460 12.497 1.00 88.88 95 TRP A O 1
ATOM 708 N N . ASN A 1 96 ? -2.940 7.484 13.282 1.00 88.50 96 ASN A N 1
ATOM 709 C CA . ASN A 1 96 ? -3.344 6.921 12.001 1.00 88.50 96 ASN A CA 1
ATOM 710 C C . ASN A 1 96 ? -4.751 6.321 12.123 1.00 88.50 96 ASN A C 1
ATOM 712 O O . ASN A 1 96 ? -5.057 5.650 13.114 1.00 88.50 96 ASN A O 1
ATOM 716 N N . LEU A 1 97 ? -5.595 6.600 11.129 1.00 88.81 97 LEU A N 1
ATOM 717 C CA . LEU A 1 97 ? -6.925 6.026 10.992 1.00 88.81 97 LEU A CA 1
ATOM 718 C C . LEU A 1 97 ? -6.861 4.769 10.126 1.00 88.81 97 LEU A C 1
ATOM 720 O O . LEU A 1 97 ? -6.649 4.851 8.920 1.00 88.81 97 LEU A O 1
ATOM 724 N N . ASN A 1 98 ? -7.124 3.617 10.731 1.00 87.38 98 ASN A N 1
ATOM 725 C CA . ASN A 1 98 ? -7.215 2.351 10.019 1.00 87.38 98 ASN A CA 1
ATOM 726 C C . ASN A 1 98 ? -8.665 2.146 9.570 1.00 87.38 98 ASN A C 1
ATOM 728 O O . ASN A 1 98 ? -9.509 1.704 10.357 1.00 87.38 98 ASN A O 1
ATOM 732 N N . PHE A 1 99 ? -8.959 2.523 8.323 1.00 84.88 99 PHE A N 1
ATOM 733 C CA . PHE A 1 99 ? -10.264 2.341 7.684 1.00 84.88 99 PHE A CA 1
ATOM 734 C C . PHE A 1 99 ? -10.169 2.435 6.161 1.00 84.88 99 PHE A C 1
ATOM 736 O O . PHE A 1 99 ? -9.305 3.137 5.649 1.00 84.88 99 PHE A O 1
ATOM 743 N N . GLY A 1 100 ? -11.076 1.764 5.443 1.00 78.25 100 GLY A N 1
ATOM 744 C CA . GLY A 1 100 ? -11.255 1.910 3.988 1.00 78.25 100 GLY A CA 1
ATOM 745 C C . GLY A 1 100 ? -10.186 1.232 3.130 1.00 78.25 100 GLY A C 1
ATOM 746 O O . GLY A 1 100 ? -10.500 0.715 2.068 1.00 78.25 100 GLY A O 1
ATOM 747 N N . GLY A 1 101 ? -8.965 1.115 3.645 1.00 86.88 101 GLY A N 1
ATOM 748 C CA . GLY A 1 101 ? -7.828 0.641 2.874 1.00 86.88 101 GLY A CA 1
ATOM 749 C C . GLY A 1 101 ? -7.292 1.721 1.937 1.00 86.88 101 GLY A C 1
ATOM 750 O O . GLY A 1 101 ? -7.924 2.747 1.717 1.00 86.88 101 GLY A O 1
ATOM 751 N N . VAL A 1 102 ? -6.080 1.520 1.439 1.00 87.44 102 VAL A N 1
ATOM 752 C CA . VAL A 1 102 ? -5.388 2.498 0.607 1.00 87.44 102 VAL A CA 1
ATOM 753 C C . VAL A 1 102 ? -4.354 1.816 -0.278 1.00 87.44 102 VAL A C 1
ATOM 755 O O . VAL A 1 102 ? -3.702 0.854 0.140 1.00 87.44 102 VAL A O 1
ATOM 758 N N . ILE A 1 103 ? -4.176 2.347 -1.483 1.00 88.06 103 ILE A N 1
ATOM 759 C CA . ILE A 1 103 ? -3.063 2.055 -2.381 1.00 88.06 103 ILE A CA 1
ATOM 760 C C . ILE A 1 103 ? -2.277 3.346 -2.590 1.00 88.06 103 ILE A C 1
ATOM 762 O O . ILE A 1 103 ? -2.829 4.377 -2.962 1.00 88.06 103 ILE A O 1
ATOM 766 N N . THR A 1 104 ? -0.976 3.304 -2.344 1.00 87.06 104 THR A N 1
ATOM 767 C CA . THR A 1 104 ? -0.072 4.439 -2.528 1.00 87.06 104 THR A CA 1
ATOM 768 C C . THR A 1 104 ? 0.970 4.106 -3.582 1.00 87.06 104 THR A C 1
ATOM 770 O O . THR A 1 104 ? 1.417 2.964 -3.684 1.00 87.06 104 THR A O 1
ATOM 773 N N . ARG A 1 105 ? 1.370 5.104 -4.370 1.00 84.81 105 ARG A N 1
ATOM 774 C CA . ARG A 1 105 ? 2.439 4.995 -5.370 1.00 84.81 105 ARG A CA 1
ATOM 775 C C . ARG A 1 105 ? 3.661 5.775 -4.904 1.00 84.81 105 ARG A C 1
ATOM 777 O O . ARG A 1 105 ? 3.549 6.941 -4.529 1.00 84.81 105 ARG A O 1
ATOM 784 N N . MET A 1 106 ? 4.823 5.140 -4.972 1.00 83.12 106 MET A N 1
ATOM 785 C CA . MET A 1 106 ? 6.121 5.794 -4.892 1.00 83.12 106 MET A CA 1
ATOM 786 C C . MET A 1 106 ? 6.693 5.871 -6.300 1.00 83.12 106 MET A C 1
ATOM 788 O O . MET A 1 106 ? 7.111 4.845 -6.839 1.00 83.12 106 MET A O 1
ATOM 792 N N . VAL A 1 107 ? 6.704 7.083 -6.855 1.00 81.12 107 VAL A N 1
ATOM 793 C CA . VAL A 1 107 ? 7.322 7.329 -8.155 1.00 81.12 107 VAL A CA 1
ATOM 794 C C . VAL A 1 107 ? 8.842 7.226 -8.038 1.00 81.12 107 VAL A C 1
ATOM 796 O O . VAL A 1 107 ? 9.431 7.859 -7.152 1.00 81.12 107 VAL A O 1
ATOM 799 N N . ARG A 1 108 ? 9.464 6.421 -8.898 1.00 79.50 108 ARG A N 1
ATOM 800 C CA . ARG A 1 108 ? 10.913 6.231 -8.982 1.00 79.50 108 ARG A CA 1
ATOM 801 C C . ARG A 1 108 ? 11.406 6.799 -10.298 1.00 79.50 108 ARG A C 1
ATOM 803 O O . ARG A 1 108 ? 11.014 6.349 -11.353 1.00 79.50 108 ARG A O 1
ATOM 810 N N . ASP A 1 109 ? 12.251 7.814 -10.198 1.00 77.38 109 ASP A N 1
ATOM 811 C CA . ASP A 1 109 ? 12.625 8.689 -11.306 1.00 77.38 109 ASP A CA 1
ATOM 812 C C . ASP A 1 109 ? 11.436 9.424 -11.951 1.00 77.38 109 ASP A C 1
ATOM 814 O O . ASP A 1 109 ? 11.209 10.600 -11.638 1.00 77.38 109 ASP A O 1
ATOM 818 N N . ARG A 1 110 ? 10.647 8.766 -12.806 1.00 76.31 110 ARG A N 1
ATOM 819 C CA . ARG A 1 110 ? 9.499 9.378 -13.484 1.00 76.31 110 ARG A CA 1
ATOM 820 C C . ARG A 1 110 ? 8.265 8.508 -13.341 1.00 76.31 110 ARG A C 1
ATOM 822 O O . ARG A 1 110 ? 8.330 7.326 -13.077 1.00 76.31 110 ARG A O 1
ATOM 829 N N . ALA A 1 111 ? 7.095 9.123 -13.486 1.00 77.44 111 ALA A N 1
ATOM 830 C CA . ALA A 1 111 ? 5.862 8.359 -13.402 1.00 77.44 111 ALA A CA 1
ATOM 831 C C . ALA A 1 111 ? 5.721 7.474 -14.648 1.00 77.44 111 ALA A C 1
ATOM 833 O O . ALA A 1 111 ? 5.642 8.024 -15.754 1.00 77.44 111 ALA A O 1
ATOM 834 N N . ASP A 1 112 ? 5.573 6.159 -14.454 1.00 76.38 112 ASP A N 1
ATOM 835 C CA . ASP A 1 112 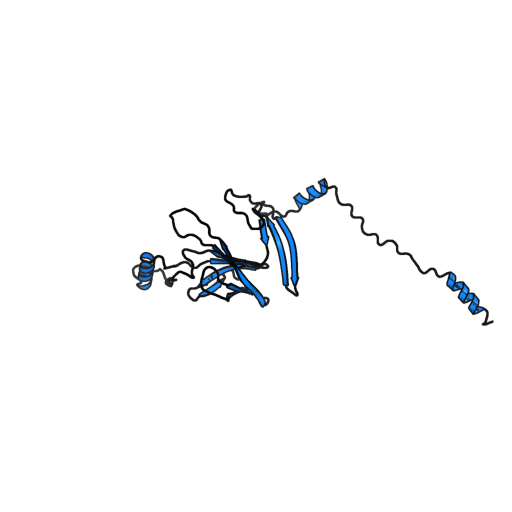? 5.383 5.141 -15.507 1.00 76.38 112 ASP A CA 1
ATOM 836 C C . ASP A 1 112 ? 4.304 5.508 -16.551 1.00 76.38 112 ASP A C 1
ATOM 838 O O . ASP A 1 112 ? 4.382 5.104 -17.707 1.00 76.38 112 ASP A O 1
ATOM 842 N N . ASP A 1 113 ? 3.282 6.289 -16.173 1.00 74.12 113 ASP A N 1
ATOM 843 C CA . ASP A 1 113 ? 2.187 6.690 -17.077 1.00 74.12 113 ASP A CA 1
ATOM 844 C C . ASP A 1 113 ? 2.580 7.833 -18.036 1.00 74.12 113 ASP A C 1
ATOM 846 O O . ASP A 1 113 ? 1.853 8.147 -18.981 1.00 74.12 113 ASP A O 1
ATOM 850 N N . SER A 1 114 ? 3.710 8.489 -17.774 1.00 71.69 114 SER A N 1
ATOM 851 C CA . SER A 1 114 ? 4.216 9.656 -18.507 1.00 71.69 114 SER A CA 1
ATOM 852 C C . SER A 1 114 ? 5.613 9.447 -19.096 1.00 71.69 114 SER A C 1
ATOM 854 O O . SER A 1 114 ? 6.098 10.310 -19.833 1.00 71.69 114 SER A O 1
ATOM 856 N N . SER A 1 115 ? 6.257 8.323 -18.778 1.00 72.56 115 SER A N 1
ATOM 857 C CA . SER A 1 115 ? 7.602 7.982 -19.221 1.00 72.56 115 SER A CA 1
ATOM 858 C C . SER A 1 115 ? 7.593 6.897 -20.296 1.00 72.56 115 SER A C 1
ATOM 860 O O . SER A 1 115 ? 6.663 6.102 -20.432 1.00 72.56 115 SER A O 1
ATOM 862 N N . THR A 1 116 ? 8.640 6.883 -21.118 1.00 75.38 116 THR A N 1
ATOM 863 C CA . THR A 1 116 ? 8.887 5.784 -22.050 1.00 75.38 116 THR A CA 1
ATOM 864 C C . THR A 1 116 ? 9.792 4.776 -21.365 1.00 75.38 116 THR A C 1
ATOM 866 O O . THR A 1 116 ? 10.987 5.020 -21.204 1.00 75.38 116 THR A O 1
ATOM 869 N N . HIS A 1 117 ? 9.214 3.643 -20.974 1.00 72.56 117 HIS A N 1
ATOM 870 C CA . HIS A 1 117 ? 9.966 2.536 -20.401 1.00 72.56 117 HIS A CA 1
ATOM 871 C C . HIS A 1 117 ? 10.912 1.922 -21.433 1.00 72.56 117 HIS A C 1
ATOM 873 O O . HIS A 1 117 ? 10.510 1.609 -22.558 1.00 72.56 117 HIS A O 1
ATOM 879 N N . ILE A 1 118 ? 12.165 1.706 -21.034 1.00 75.50 118 ILE A N 1
ATOM 880 C CA . ILE A 1 118 ? 13.143 0.969 -21.833 1.00 75.50 118 ILE A CA 1
ATOM 881 C C . ILE A 1 118 ? 13.458 -0.382 -21.193 1.00 75.50 118 ILE A C 1
ATOM 883 O O . ILE A 1 118 ? 13.679 -0.500 -19.989 1.00 75.50 118 ILE A O 1
ATOM 887 N N . ALA A 1 119 ? 13.489 -1.424 -22.023 1.00 73.12 119 ALA A N 1
ATOM 888 C CA . ALA A 1 119 ? 13.796 -2.764 -21.563 1.00 73.12 119 ALA A CA 1
ATOM 889 C C . ALA A 1 119 ? 15.258 -2.881 -21.122 1.00 73.12 119 ALA A C 1
ATOM 891 O O . ALA A 1 119 ? 16.172 -2.635 -21.913 1.00 73.12 119 ALA A O 1
ATOM 892 N N . LEU A 1 120 ? 15.473 -3.314 -19.878 1.00 76.62 120 LEU A N 1
ATOM 893 C CA . LEU A 1 120 ? 16.786 -3.765 -19.428 1.00 76.62 120 LEU A CA 1
ATOM 894 C C . LEU A 1 120 ? 17.219 -4.981 -20.271 1.00 76.62 120 LEU A C 1
ATOM 896 O O . LEU A 1 120 ? 16.425 -5.912 -20.433 1.00 76.62 120 LEU A O 1
ATOM 900 N N . PRO A 1 121 ? 18.455 -5.007 -20.804 1.00 77.69 121 PRO A N 1
ATOM 901 C CA . PRO A 1 121 ? 18.972 -6.178 -21.501 1.00 77.69 121 PRO A CA 1
ATOM 902 C C . PRO A 1 121 ? 19.031 -7.379 -20.550 1.00 77.69 121 PRO A C 1
ATOM 904 O O . PRO A 1 121 ? 19.389 -7.219 -19.384 1.00 77.69 121 PRO A O 1
ATOM 907 N N . GLU A 1 122 ? 18.776 -8.590 -21.057 1.00 76.62 122 GLU A N 1
ATOM 908 C CA . GLU A 1 122 ? 18.860 -9.835 -20.266 1.00 76.62 122 GLU A CA 1
ATOM 909 C C . GLU A 1 122 ? 20.232 -10.025 -19.596 1.00 76.62 122 GLU A C 1
ATOM 911 O O . GLU A 1 122 ? 20.341 -10.639 -18.536 1.00 76.62 122 GLU A O 1
ATOM 916 N N . THR A 1 123 ? 21.286 -9.472 -20.201 1.00 75.12 123 THR A N 1
ATOM 917 C CA . THR A 1 123 ? 22.642 -9.477 -19.655 1.00 75.12 123 THR A CA 1
ATOM 918 C C . THR A 1 123 ? 23.285 -8.105 -19.793 1.00 75.12 123 THR A C 1
ATOM 920 O O . THR A 1 123 ? 23.378 -7.563 -20.895 1.00 75.12 123 THR A O 1
ATOM 923 N N . LEU A 1 124 ? 23.842 -7.589 -18.699 1.00 72.81 124 LEU A N 1
ATOM 924 C CA . LEU A 1 124 ? 24.722 -6.414 -18.728 1.00 72.81 124 LEU A CA 1
ATOM 925 C C . LEU A 1 124 ? 26.188 -6.776 -19.029 1.00 72.81 124 LEU A C 1
ATOM 927 O O . LEU A 1 124 ? 27.064 -5.914 -18.976 1.00 72.81 124 LEU A O 1
ATOM 931 N N . ASP A 1 125 ? 26.461 -8.047 -19.337 1.00 77.06 125 ASP A N 1
ATOM 932 C CA . ASP A 1 125 ? 27.811 -8.523 -19.617 1.00 77.06 125 ASP A CA 1
ATOM 933 C C . ASP A 1 125 ? 28.333 -7.996 -20.961 1.00 77.06 125 ASP A C 1
ATOM 935 O O . ASP A 1 125 ? 27.586 -7.831 -21.931 1.00 77.06 125 ASP A O 1
ATOM 939 N N . GLY A 1 126 ? 29.635 -7.717 -21.008 1.00 71.25 126 GLY A N 1
ATOM 940 C CA . GLY A 1 126 ? 30.293 -7.197 -22.201 1.00 71.25 126 GLY A CA 1
ATOM 941 C C . GLY A 1 126 ? 29.781 -5.821 -22.634 1.00 71.25 126 GLY A C 1
ATOM 942 O O . GLY A 1 126 ? 29.538 -5.623 -23.817 1.00 71.25 126 GLY A O 1
ATOM 943 N N . ALA A 1 127 ? 29.629 -4.866 -21.709 1.00 68.38 127 ALA A N 1
ATOM 944 C CA . ALA A 1 127 ? 29.099 -3.514 -21.951 1.00 68.38 127 ALA A CA 1
ATOM 945 C C . ALA A 1 127 ? 29.515 -2.859 -23.290 1.00 68.38 127 ALA A C 1
ATOM 947 O O . ALA A 1 127 ? 28.679 -2.257 -23.952 1.00 68.38 127 ALA A O 1
ATOM 948 N N . TYR A 1 128 ? 30.781 -3.000 -23.706 1.00 68.69 128 TYR A N 1
ATOM 949 C CA . TYR A 1 128 ? 31.318 -2.427 -24.954 1.00 68.69 128 TYR A CA 1
ATOM 950 C C . TYR A 1 128 ? 31.367 -3.417 -26.131 1.00 68.69 128 TYR A C 1
ATOM 952 O O . TYR A 1 128 ? 31.573 -3.014 -27.273 1.00 68.69 128 TYR A O 1
ATOM 960 N N . THR A 1 129 ? 31.259 -4.718 -25.859 1.00 78.81 129 THR A N 1
ATOM 961 C CA . THR A 1 129 ? 31.435 -5.806 -26.836 1.00 78.81 129 THR A CA 1
ATOM 962 C C . THR A 1 129 ? 30.108 -6.402 -27.294 1.00 78.81 129 THR A C 1
ATOM 964 O O . THR A 1 129 ? 30.019 -6.911 -28.410 1.00 78.81 129 THR A O 1
ATOM 967 N N . ASN A 1 130 ? 29.068 -6.313 -26.466 1.00 83.69 130 ASN A N 1
ATOM 968 C CA . ASN A 1 130 ? 27.709 -6.696 -26.795 1.00 83.69 130 ASN A CA 1
ATOM 969 C C . ASN A 1 130 ? 26.976 -5.485 -27.401 1.00 83.69 130 ASN A C 1
ATOM 971 O O . ASN A 1 130 ? 26.750 -4.496 -26.699 1.00 83.69 130 ASN A O 1
ATOM 975 N N . PRO A 1 131 ? 26.572 -5.536 -28.683 1.00 83.19 131 PRO A N 1
ATOM 976 C CA . PRO A 1 131 ? 25.905 -4.413 -29.332 1.00 83.19 131 PRO A CA 1
ATOM 977 C C . PRO A 1 131 ? 24.555 -4.064 -28.688 1.00 83.19 131 PRO A C 1
ATOM 979 O O . PRO A 1 131 ? 24.176 -2.896 -28.709 1.00 83.19 131 PRO A O 1
ATOM 982 N N . VAL A 1 132 ? 23.853 -5.030 -28.081 1.00 82.81 132 VAL A N 1
ATOM 983 C CA . VAL A 1 132 ? 22.575 -4.794 -27.386 1.00 82.81 132 VAL A CA 1
ATOM 984 C C . VAL A 1 132 ? 22.806 -3.989 -26.112 1.00 82.81 132 VAL A C 1
ATOM 986 O O . VAL A 1 132 ? 22.184 -2.945 -25.921 1.00 82.81 132 VAL A O 1
ATOM 989 N N . THR A 1 133 ? 23.749 -4.424 -25.275 1.00 82.50 133 THR A N 1
ATOM 990 C CA . THR A 1 133 ? 24.099 -3.738 -24.023 1.00 82.50 133 THR A CA 1
ATOM 991 C C . THR A 1 133 ? 24.713 -2.369 -24.295 1.00 82.50 133 THR A C 1
ATOM 993 O O . THR A 1 133 ? 24.329 -1.394 -23.657 1.00 82.50 133 THR A O 1
ATOM 996 N N . ASN A 1 134 ? 25.600 -2.260 -25.288 1.00 83.44 134 ASN A N 1
ATOM 997 C CA . ASN A 1 134 ? 26.197 -0.984 -25.677 1.00 83.44 134 ASN A CA 1
ATOM 998 C C . ASN A 1 134 ? 25.139 0.005 -26.190 1.00 83.44 134 ASN A C 1
ATOM 1000 O O . ASN A 1 134 ? 25.164 1.177 -25.826 1.00 83.44 134 ASN A O 1
ATOM 1004 N N . ASN A 1 135 ? 24.179 -0.459 -26.999 1.00 84.44 135 ASN A N 1
ATOM 1005 C CA . ASN A 1 135 ? 23.084 0.384 -27.479 1.00 84.44 135 ASN A CA 1
ATOM 1006 C C . ASN A 1 135 ? 22.143 0.812 -26.345 1.00 84.44 135 ASN A C 1
ATOM 1008 O O . ASN A 1 135 ? 21.737 1.971 -26.303 1.00 84.44 135 ASN A O 1
ATOM 1012 N N . PHE A 1 136 ? 21.828 -0.086 -25.409 1.00 84.50 136 PHE A N 1
ATOM 1013 C CA . PHE A 1 136 ? 21.071 0.257 -24.205 1.00 84.50 136 PHE A CA 1
ATOM 1014 C C . PHE A 1 136 ? 21.793 1.333 -23.385 1.00 84.50 136 PHE A C 1
ATOM 1016 O O . PHE A 1 136 ? 21.212 2.386 -23.142 1.00 84.50 136 PHE A O 1
ATOM 1023 N N . LEU A 1 137 ? 23.073 1.121 -23.049 1.00 83.00 137 LEU A N 1
ATOM 1024 C CA . LEU A 1 137 ? 23.894 2.073 -22.289 1.00 83.00 137 LEU A CA 1
ATOM 1025 C C . LEU A 1 137 ? 24.024 3.425 -23.003 1.00 83.00 137 LEU A C 1
ATOM 1027 O O . LEU A 1 137 ? 23.928 4.474 -22.369 1.00 83.00 137 LEU A O 1
ATOM 1031 N N . PHE A 1 138 ? 24.196 3.414 -24.327 1.00 83.50 138 PHE A N 1
ATOM 1032 C CA . PHE A 1 138 ? 24.217 4.628 -25.139 1.00 83.50 138 PHE A CA 1
ATOM 1033 C C . PHE A 1 138 ? 22.868 5.357 -25.115 1.00 83.50 138 PHE A C 1
ATOM 1035 O O . PHE A 1 138 ? 22.847 6.585 -25.039 1.00 83.50 138 PHE A O 1
ATOM 1042 N N . THR A 1 139 ? 21.761 4.610 -25.156 1.00 82.50 139 THR A N 1
ATOM 1043 C CA . THR A 1 139 ? 20.399 5.157 -25.143 1.00 82.50 139 THR A CA 1
ATOM 1044 C C . THR A 1 139 ? 20.073 5.779 -23.795 1.00 82.50 139 THR A C 1
ATOM 1046 O O . THR A 1 139 ? 19.626 6.915 -23.784 1.00 82.50 139 THR A O 1
ATOM 1049 N N . VAL A 1 140 ? 20.344 5.104 -22.672 1.00 80.81 140 VAL A N 1
ATOM 1050 C CA . VAL A 1 140 ? 20.100 5.667 -21.329 1.00 80.81 140 VAL A CA 1
ATOM 1051 C C . VAL A 1 140 ? 21.063 6.812 -20.999 1.00 80.81 140 VAL A C 1
ATOM 1053 O O . VAL A 1 140 ? 20.668 7.776 -20.358 1.00 80.81 140 VAL A O 1
ATOM 1056 N N . GLY A 1 141 ? 22.309 6.762 -21.486 1.00 78.56 141 GLY A N 1
ATOM 1057 C CA . GLY A 1 141 ? 23.302 7.820 -21.265 1.00 78.56 141 GLY A CA 1
ATOM 1058 C C . GLY A 1 141 ? 23.103 9.084 -22.112 1.00 78.56 141 GLY A C 1
ATOM 1059 O O . GLY A 1 141 ? 23.578 10.147 -21.723 1.00 78.56 141 GLY A O 1
ATOM 1060 N N . ASN A 1 142 ? 22.412 8.987 -23.254 1.00 77.12 142 ASN A N 1
ATOM 1061 C CA . ASN A 1 142 ? 22.064 10.122 -24.130 1.00 77.12 142 ASN A CA 1
ATOM 1062 C C . ASN A 1 142 ? 20.550 10.360 -24.211 1.00 77.12 142 ASN A C 1
ATOM 1064 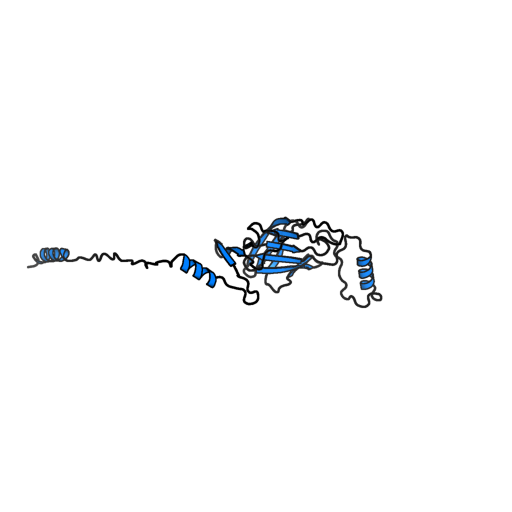O O . ASN A 1 142 ? 20.067 11.054 -25.109 1.00 77.12 142 ASN A O 1
ATOM 1068 N N . ALA A 1 143 ? 19.804 9.735 -23.309 1.00 67.44 143 ALA A N 1
ATOM 1069 C CA . ALA A 1 143 ? 18.363 9.792 -23.259 1.00 67.44 143 ALA A CA 1
ATOM 1070 C C . ALA A 1 143 ? 17.875 11.234 -23.106 1.00 67.44 143 ALA A C 1
ATOM 1072 O O . ALA A 1 143 ? 18.431 12.018 -22.339 1.00 67.44 143 ALA A O 1
ATOM 1073 N N . SER A 1 144 ? 16.780 11.571 -23.790 1.00 66.31 144 SER A N 1
ATOM 1074 C CA . SER A 1 144 ? 15.948 12.685 -23.341 1.00 66.31 144 SER A CA 1
ATOM 1075 C C . SER A 1 144 ? 15.399 12.370 -21.955 1.00 66.31 144 SER A C 1
ATOM 1077 O O . SER A 1 144 ? 15.123 11.203 -21.679 1.00 66.31 144 SER A O 1
ATOM 1079 N N . ASP A 1 145 ? 15.078 13.401 -21.179 1.00 68.00 145 ASP A N 1
ATOM 1080 C CA . ASP A 1 145 ? 14.373 13.281 -19.902 1.00 68.00 145 ASP A CA 1
ATOM 1081 C C . ASP A 1 145 ? 13.133 12.357 -19.954 1.00 68.00 145 ASP A C 1
ATOM 1083 O O . ASP A 1 145 ? 12.689 11.892 -18.929 1.00 68.00 145 ASP A O 1
ATOM 1087 N N . ALA A 1 146 ? 12.537 12.050 -21.109 1.00 70.62 146 ALA A N 1
ATOM 1088 C CA . ALA A 1 146 ? 11.363 11.177 -21.200 1.00 70.62 146 ALA A CA 1
ATOM 1089 C C . ALA A 1 146 ? 11.611 9.663 -20.995 1.00 70.62 146 ALA A C 1
ATOM 1091 O O . ALA A 1 146 ? 10.633 8.919 -20.904 1.00 70.62 146 ALA A O 1
ATOM 1092 N N . LEU A 1 147 ? 12.861 9.188 -20.988 1.00 76.50 147 LEU A N 1
ATOM 1093 C CA . LEU A 1 147 ? 13.173 7.764 -20.799 1.00 76.50 147 LEU A CA 1
ATOM 1094 C C . LEU A 1 147 ? 13.268 7.416 -19.320 1.00 76.50 147 LEU A C 1
ATOM 1096 O O . LEU A 1 147 ? 13.812 8.190 -18.540 1.00 76.50 147 LEU A O 1
ATOM 1100 N N . ASP A 1 148 ? 12.781 6.228 -18.984 1.00 77.44 148 ASP A N 1
ATOM 1101 C CA . ASP A 1 148 ? 12.777 5.726 -17.619 1.00 77.44 148 ASP A CA 1
ATOM 1102 C C . ASP A 1 148 ? 13.161 4.246 -17.580 1.00 77.44 148 ASP A C 1
ATOM 1104 O O . ASP A 1 148 ? 12.740 3.437 -18.418 1.00 77.44 148 ASP A O 1
ATOM 1108 N N . THR A 1 149 ? 14.033 3.920 -16.633 1.00 77.31 149 THR A N 1
ATOM 1109 C CA . THR A 1 149 ? 14.569 2.574 -16.407 1.00 77.31 149 THR A CA 1
ATOM 1110 C C . THR A 1 149 ? 14.070 1.962 -15.105 1.00 77.31 149 THR A C 1
ATOM 1112 O O . THR A 1 149 ? 14.322 0.779 -14.862 1.00 77.31 149 THR A O 1
ATOM 1115 N N . GLU A 1 150 ? 13.415 2.750 -14.253 1.00 78.94 150 GLU A N 1
ATOM 1116 C CA . GLU A 1 150 ? 12.919 2.319 -12.955 1.00 78.94 150 GLU A CA 1
ATOM 1117 C C . GLU A 1 150 ? 11.394 2.221 -13.003 1.00 78.94 150 GLU A C 1
ATOM 1119 O O . GLU A 1 150 ? 10.723 3.111 -13.493 1.00 78.94 150 GLU A O 1
ATOM 1124 N N . THR A 1 151 ? 10.841 1.114 -12.505 1.00 82.81 151 THR A N 1
ATOM 1125 C CA . THR A 1 151 ? 9.384 0.990 -12.363 1.00 82.81 151 THR A CA 1
ATOM 1126 C C . THR A 1 151 ? 8.930 1.570 -11.035 1.00 82.81 151 THR A C 1
ATOM 1128 O O . THR A 1 151 ? 9.594 1.403 -9.997 1.00 82.81 151 THR A O 1
ATOM 1131 N N . ASP A 1 152 ? 7.749 2.168 -11.050 1.00 85.19 152 ASP A N 1
ATOM 1132 C CA . ASP A 1 152 ? 7.105 2.665 -9.853 1.00 85.19 152 ASP A CA 1
ATOM 1133 C C . ASP A 1 152 ? 6.664 1.552 -8.901 1.00 85.19 152 ASP A C 1
ATOM 1135 O O . ASP A 1 152 ? 6.198 0.473 -9.280 1.00 85.19 152 ASP A O 1
ATOM 1139 N N . LEU A 1 153 ? 6.782 1.841 -7.605 1.00 85.62 153 LEU A N 1
ATOM 1140 C CA . LEU A 1 153 ? 6.421 0.897 -6.557 1.00 85.62 153 LEU A CA 1
ATOM 1141 C C . LEU A 1 153 ? 5.098 1.293 -5.913 1.00 85.62 153 LEU A C 1
ATOM 1143 O O . LEU A 1 153 ? 4.986 2.344 -5.279 1.00 85.62 153 LEU A O 1
ATOM 1147 N N . TYR A 1 154 ? 4.126 0.397 -5.984 1.00 87.69 154 TYR A N 1
ATOM 1148 C CA . TYR A 1 154 ? 2.833 0.545 -5.341 1.00 87.69 154 TYR A CA 1
ATOM 1149 C C . TYR A 1 154 ? 2.809 -0.230 -4.023 1.00 87.69 154 TYR A C 1
ATOM 1151 O O . TYR A 1 154 ? 3.343 -1.334 -3.918 1.00 87.69 154 TYR A O 1
ATOM 1159 N N . SER A 1 155 ? 2.201 0.349 -2.993 1.00 89.94 155 SER A N 1
ATOM 1160 C CA . SER A 1 155 ? 1.977 -0.289 -1.692 1.00 89.94 155 SER A CA 1
ATOM 1161 C C . SER A 1 155 ? 0.491 -0.272 -1.383 1.00 89.94 155 SER A C 1
ATOM 1163 O O . SER A 1 155 ? -0.135 0.775 -1.486 1.00 89.94 155 SER A O 1
ATOM 1165 N N . PHE A 1 156 ? -0.076 -1.405 -0.981 1.00 90.25 156 PHE A N 1
ATOM 1166 C CA . PHE A 1 156 ? -1.473 -1.490 -0.564 1.00 90.25 156 PHE A CA 1
ATOM 1167 C C . PHE A 1 156 ? -1.587 -1.907 0.899 1.00 90.25 156 PHE A C 1
ATOM 1169 O O . PHE A 1 156 ? -0.761 -2.658 1.424 1.00 90.25 156 PHE A O 1
ATOM 1176 N N . ASN A 1 157 ? -2.641 -1.439 1.553 1.00 88.94 157 ASN A N 1
ATOM 1177 C CA . ASN A 1 157 ? -3.072 -1.902 2.863 1.00 88.94 157 ASN A CA 1
ATOM 1178 C C . ASN A 1 157 ? -4.595 -1.821 2.922 1.00 88.94 157 ASN A C 1
ATOM 1180 O O . ASN A 1 157 ? -5.141 -0.740 2.756 1.00 88.94 157 ASN A O 1
ATOM 1184 N N . PHE A 1 158 ? -5.287 -2.934 3.139 1.00 89.50 158 PHE A N 1
ATOM 1185 C CA . PHE A 1 158 ? -6.741 -2.957 3.278 1.00 89.50 158 PHE A CA 1
ATOM 1186 C C . PHE A 1 158 ? -7.177 -4.193 4.058 1.00 89.50 158 PHE A C 1
ATOM 1188 O O . PHE A 1 158 ? -6.663 -5.282 3.839 1.00 89.50 158 PHE A O 1
ATOM 1195 N N . ASN A 1 159 ? -8.132 -4.031 4.973 1.00 86.50 159 ASN A N 1
ATOM 1196 C CA . ASN A 1 159 ? -8.792 -5.112 5.718 1.00 86.50 159 ASN A CA 1
ATOM 1197 C C . ASN A 1 159 ? -7.884 -6.288 6.174 1.00 86.50 159 ASN A C 1
ATOM 1199 O O . ASN A 1 159 ? -8.245 -7.455 6.048 1.00 86.50 159 ASN A O 1
ATOM 1203 N N . GLY A 1 160 ? -6.679 -5.985 6.675 1.00 84.38 160 GLY A N 1
ATOM 1204 C CA . GLY A 1 160 ? -5.704 -6.982 7.146 1.00 84.38 160 GLY A CA 1
ATOM 1205 C C . GLY A 1 160 ? -4.732 -7.527 6.089 1.00 84.38 160 GLY A C 1
ATOM 1206 O O . GLY A 1 160 ? -3.754 -8.175 6.455 1.00 84.38 160 GLY A O 1
ATOM 1207 N N . TYR A 1 161 ? -4.939 -7.223 4.810 1.00 88.00 161 TYR A N 1
ATOM 1208 C CA . TYR A 1 161 ? -4.002 -7.494 3.723 1.00 88.00 161 TYR A CA 1
ATOM 1209 C C . TYR A 1 161 ? -3.092 -6.288 3.507 1.00 88.00 161 TYR A C 1
ATOM 1211 O O . TYR A 1 161 ? -3.542 -5.143 3.491 1.00 88.00 161 TYR A O 1
ATOM 1219 N N . SER A 1 162 ? -1.799 -6.528 3.333 1.00 89.62 162 SER A N 1
ATOM 1220 C CA . SER A 1 162 ? -0.843 -5.479 2.995 1.00 89.62 162 SER A CA 1
ATOM 1221 C C . SER A 1 162 ? 0.315 -6.050 2.203 1.00 89.62 162 SER A C 1
ATOM 1223 O O . SER A 1 162 ? 0.720 -7.188 2.429 1.00 89.62 162 SER A O 1
ATOM 1225 N N . GLY A 1 163 ? 0.847 -5.262 1.281 1.00 89.31 163 GLY A N 1
ATOM 1226 C CA . GLY A 1 163 ? 1.943 -5.702 0.438 1.00 89.31 163 GLY A CA 1
ATOM 1227 C C . GLY A 1 163 ? 2.345 -4.649 -0.573 1.00 89.31 163 GLY A C 1
ATOM 1228 O O . GLY A 1 163 ? 1.820 -3.530 -0.583 1.00 89.31 163 GLY A O 1
ATOM 1229 N N . LYS A 1 164 ? 3.305 -5.011 -1.417 1.00 90.75 164 LYS A N 1
ATOM 1230 C CA . LYS A 1 164 ? 3.804 -4.140 -2.484 1.00 90.75 164 LYS A CA 1
ATOM 1231 C C . LYS A 1 164 ? 3.724 -4.817 -3.837 1.00 90.75 164 LYS A C 1
ATOM 1233 O O . LYS A 1 164 ? 3.865 -6.033 -3.926 1.00 90.75 164 LYS A O 1
ATOM 1238 N N . PHE A 1 165 ? 3.540 -4.034 -4.888 1.00 90.75 165 PHE A N 1
ATOM 1239 C CA . PHE A 1 165 ? 3.556 -4.512 -6.264 1.00 90.75 165 PHE A CA 1
ATOM 1240 C C . PHE A 1 165 ? 4.118 -3.452 -7.209 1.00 90.75 165 PHE A C 1
ATOM 1242 O O . PHE A 1 165 ? 4.188 -2.275 -6.865 1.00 90.75 165 PHE A O 1
ATOM 1249 N N . PHE A 1 166 ? 4.530 -3.882 -8.390 1.00 88.38 166 PHE A N 1
ATOM 1250 C CA . PHE A 1 166 ? 4.991 -3.022 -9.477 1.00 88.38 166 PHE A CA 1
ATOM 1251 C C . PHE A 1 166 ? 4.488 -3.582 -10.806 1.00 88.38 166 PHE A C 1
ATOM 1253 O O . PHE A 1 166 ? 4.006 -4.717 -10.854 1.00 88.38 166 PHE A O 1
ATOM 1260 N N . TYR A 1 167 ? 4.584 -2.802 -11.876 1.00 86.00 167 TYR A N 1
ATOM 1261 C CA . TYR A 1 167 ? 4.208 -3.252 -13.211 1.00 86.00 167 TYR A CA 1
ATOM 1262 C C . TYR A 1 167 ? 5.446 -3.656 -14.003 1.00 86.00 167 TYR A C 1
ATOM 1264 O O . TYR A 1 167 ? 6.479 -2.999 -13.948 1.00 86.00 167 TYR A O 1
ATOM 1272 N N . ASP A 1 168 ? 5.362 -4.757 -14.743 1.00 82.56 168 ASP A N 1
ATOM 1273 C CA . ASP A 1 168 ? 6.382 -5.042 -15.746 1.00 82.56 168 ASP A CA 1
ATOM 1274 C C . ASP A 1 168 ? 6.175 -4.199 -17.014 1.00 82.56 168 ASP A C 1
ATOM 1276 O O . ASP A 1 168 ? 5.175 -3.501 -17.191 1.00 82.56 168 ASP A O 1
ATOM 1280 N N . GLN A 1 169 ? 7.114 -4.315 -17.950 1.00 74.12 169 GLN A N 1
ATOM 1281 C CA . GLN A 1 169 ? 7.068 -3.611 -19.236 1.00 74.12 169 GLN A CA 1
ATOM 1282 C C . GLN A 1 169 ? 5.876 -4.023 -20.120 1.00 74.12 169 GLN A C 1
ATOM 1284 O O . GLN A 1 169 ? 5.556 -3.331 -21.082 1.00 74.12 169 GLN A O 1
ATOM 1289 N N . SER A 1 170 ? 5.218 -5.148 -19.819 1.00 76.50 170 SER A N 1
ATOM 1290 C CA . SER A 1 170 ? 3.991 -5.589 -20.489 1.00 76.50 170 SER A CA 1
ATOM 1291 C C . SER A 1 170 ? 2.717 -5.093 -19.789 1.00 76.50 170 SER A C 1
ATOM 1293 O O . SER A 1 170 ? 1.606 -5.425 -20.210 1.00 76.50 170 SER A O 1
ATOM 1295 N N . GLY A 1 171 ? 2.863 -4.287 -18.732 1.00 77.50 171 GLY A N 1
ATOM 1296 C CA . GLY A 1 171 ? 1.769 -3.755 -17.929 1.00 77.50 171 GLY A CA 1
ATOM 1297 C C . GLY A 1 171 ? 1.128 -4.791 -17.006 1.00 77.50 171 GLY A C 1
ATOM 1298 O O . GLY A 1 171 ? 0.003 -4.579 -16.552 1.00 77.50 171 GLY A O 1
ATOM 1299 N N . GLN A 1 172 ? 1.795 -5.919 -16.735 1.00 84.25 172 GLN A N 1
ATOM 1300 C CA . GLN A 1 172 ? 1.299 -6.918 -15.789 1.00 84.25 172 GLN A CA 1
ATOM 1301 C C . GLN A 1 172 ? 1.760 -6.589 -14.363 1.00 84.25 172 GLN A C 1
ATOM 1303 O O . GLN A 1 172 ? 2.943 -6.309 -14.158 1.00 84.25 172 GLN A O 1
ATOM 1308 N N . PRO A 1 173 ? 0.853 -6.616 -13.368 1.00 88.69 173 PRO A N 1
ATOM 1309 C CA . PRO A 1 173 ? 1.216 -6.372 -11.981 1.00 88.69 173 PRO A CA 1
ATOM 1310 C C . PRO A 1 173 ? 1.918 -7.592 -11.376 1.00 88.69 173 PRO A C 1
ATOM 1312 O O . PRO A 1 173 ? 1.396 -8.707 -11.413 1.00 88.69 173 PRO A O 1
ATOM 1315 N N . HIS A 1 174 ? 3.063 -7.359 -10.739 1.00 88.62 174 HIS A N 1
ATOM 1316 C CA . HIS A 1 174 ? 3.821 -8.351 -9.979 1.00 88.62 174 HIS A CA 1
ATOM 1317 C C . HIS A 1 174 ? 3.871 -7.953 -8.511 1.00 88.62 174 HIS A C 1
ATOM 1319 O O . HIS A 1 174 ? 4.354 -6.875 -8.164 1.00 88.62 174 HIS A O 1
ATOM 1325 N N . ILE A 1 175 ? 3.375 -8.829 -7.637 1.00 88.19 175 ILE A N 1
ATOM 1326 C CA . ILE A 1 175 ? 3.412 -8.615 -6.188 1.00 88.19 175 ILE A CA 1
ATOM 1327 C C . ILE A 1 175 ? 4.781 -9.044 -5.664 1.00 88.19 175 ILE A C 1
ATOM 1329 O O . ILE A 1 175 ? 5.261 -10.136 -5.960 1.00 88.19 175 ILE A O 1
ATOM 1333 N N . VAL A 1 176 ? 5.406 -8.169 -4.881 1.00 85.75 176 VAL A N 1
ATOM 1334 C CA . VAL A 1 176 ? 6.706 -8.407 -4.241 1.00 85.75 176 VAL A CA 1
ATOM 1335 C C . VAL A 1 176 ? 6.580 -9.480 -3.158 1.00 85.75 176 VAL A C 1
ATOM 1337 O O . VAL A 1 176 ? 7.441 -10.348 -3.026 1.00 85.75 176 VAL A O 1
ATOM 1340 N N . ASP A 1 177 ? 5.487 -9.433 -2.400 1.00 78.81 177 ASP A N 1
ATOM 1341 C CA . ASP A 1 177 ? 5.174 -10.390 -1.346 1.00 78.81 177 ASP A CA 1
ATOM 1342 C C . ASP A 1 177 ? 4.359 -11.567 -1.907 1.00 78.81 177 ASP A C 1
ATOM 1344 O O . ASP A 1 177 ? 3.434 -11.384 -2.697 1.00 78.81 177 ASP A O 1
ATOM 1348 N N . GLN A 1 178 ? 4.655 -12.798 -1.482 1.00 74.81 178 GLN A N 1
ATOM 1349 C CA . GLN A 1 178 ? 3.897 -13.988 -1.896 1.00 74.81 178 GLN A CA 1
ATOM 1350 C C . GLN A 1 178 ? 2.518 -14.027 -1.217 1.00 74.81 178 GLN A C 1
ATOM 1352 O O . GLN A 1 178 ? 2.298 -14.766 -0.258 1.00 74.81 178 GLN A O 1
ATOM 1357 N N . GLN A 1 179 ? 1.581 -13.216 -1.706 1.00 79.50 179 GLN A N 1
ATOM 1358 C CA . GLN A 1 179 ? 0.200 -13.167 -1.234 1.00 79.50 179 GLN A CA 1
ATOM 1359 C C . GLN A 1 179 ? -0.781 -13.555 -2.338 1.00 79.50 179 GLN A C 1
ATOM 1361 O O . GLN A 1 179 ? -0.616 -13.202 -3.502 1.00 79.50 179 GLN A O 1
ATOM 1366 N N . ALA A 1 180 ? -1.847 -14.260 -1.954 1.00 84.25 180 ALA A N 1
ATOM 1367 C CA . ALA A 1 180 ? -2.941 -14.635 -2.846 1.00 84.25 180 ALA A CA 1
ATOM 1368 C C . ALA A 1 180 ? -3.923 -13.463 -3.040 1.00 84.25 180 ALA A C 1
ATOM 1370 O O . ALA A 1 180 ? -5.099 -13.544 -2.678 1.00 84.25 180 ALA A O 1
ATOM 1371 N N . VAL A 1 181 ? -3.412 -12.358 -3.582 1.00 89.94 181 VAL A N 1
ATOM 1372 C CA . VAL A 1 181 ? -4.185 -11.183 -3.990 1.00 89.94 181 VAL A CA 1
ATOM 1373 C C . VAL A 1 181 ? -4.012 -11.028 -5.494 1.00 89.94 181 VAL A C 1
ATOM 1375 O O . VAL A 1 181 ? -2.897 -11.031 -6.001 1.00 89.94 181 VAL A O 1
ATOM 1378 N N . LYS A 1 182 ? -5.113 -10.917 -6.228 1.00 91.19 182 LYS A N 1
ATOM 1379 C CA . LYS A 1 182 ? -5.100 -10.582 -7.651 1.00 91.19 182 LYS A CA 1
ATOM 1380 C C . LYS A 1 182 ? -5.328 -9.082 -7.791 1.00 91.19 182 LYS A C 1
ATOM 1382 O O . LYS A 1 182 ? -6.310 -8.572 -7.257 1.00 91.19 182 LYS A O 1
ATOM 1387 N N . ILE A 1 183 ? -4.443 -8.404 -8.515 1.00 90.88 183 ILE A N 1
ATOM 1388 C CA . ILE A 1 183 ? -4.506 -6.960 -8.756 1.00 90.88 183 ILE A CA 1
ATOM 1389 C C . ILE A 1 183 ? -4.910 -6.730 -10.208 1.00 90.88 183 ILE A C 1
ATOM 1391 O O . ILE A 1 183 ? -4.325 -7.311 -11.120 1.00 90.88 183 ILE A O 1
ATOM 1395 N N . GLU A 1 184 ? -5.910 -5.885 -10.423 1.00 89.69 184 GLU A N 1
ATOM 1396 C CA . GLU A 1 184 ? -6.381 -5.491 -11.746 1.00 89.69 184 GLU A CA 1
ATOM 1397 C C . GLU A 1 184 ? -6.446 -3.966 -11.813 1.00 89.69 184 GLU A C 1
ATOM 1399 O O . GLU A 1 184 ? -6.994 -3.321 -10.920 1.00 89.69 184 GLU A O 1
ATOM 1404 N N . ARG A 1 185 ? -5.894 -3.383 -12.881 1.00 85.38 185 ARG A N 1
ATOM 1405 C CA . ARG A 1 185 ? -6.077 -1.960 -13.177 1.00 85.38 185 ARG A CA 1
ATOM 1406 C C . ARG A 1 185 ? -7.442 -1.793 -13.837 1.00 85.38 185 ARG A C 1
ATOM 1408 O O . ARG A 1 185 ? -7.715 -2.403 -14.870 1.00 85.38 185 ARG A O 1
ATOM 1415 N N . THR A 1 186 ? -8.301 -0.991 -13.230 1.00 74.38 186 THR A N 1
ATOM 1416 C CA . THR A 1 186 ? -9.642 -0.678 -13.731 1.00 74.38 186 THR A CA 1
ATOM 1417 C C . THR A 1 186 ? -9.746 0.816 -14.045 1.00 74.38 186 THR A C 1
ATOM 1419 O O . THR A 1 186 ? -8.950 1.615 -13.565 1.00 74.38 186 THR A O 1
ATOM 1422 N N . GLY A 1 187 ? -10.701 1.213 -14.886 1.00 67.06 187 GLY A N 1
ATOM 1423 C CA . GLY A 1 187 ? -10.981 2.632 -15.136 1.00 67.06 187 GLY A CA 1
ATOM 1424 C C . GLY A 1 187 ? -9.982 3.360 -16.044 1.00 67.06 187 GLY A C 1
ATOM 1425 O O . GLY A 1 187 ? -9.367 2.765 -16.930 1.00 67.06 187 GLY A O 1
ATOM 1426 N N . ASN A 1 188 ? -9.903 4.687 -15.894 1.00 57.94 188 ASN A N 1
ATOM 1427 C CA . ASN A 1 188 ? -9.135 5.551 -16.795 1.00 57.94 188 ASN A CA 1
ATOM 1428 C C . ASN A 1 188 ? -7.630 5.401 -16.529 1.00 57.94 188 ASN A C 1
ATOM 1430 O O . ASN A 1 188 ? -7.153 5.660 -15.428 1.00 57.94 188 ASN A O 1
ATOM 1434 N N . THR A 1 189 ? -6.880 5.000 -17.552 1.00 60.84 189 THR A N 1
ATOM 1435 C CA . THR A 1 189 ? -5.427 4.812 -17.479 1.00 60.84 189 THR A CA 1
ATOM 1436 C C . THR A 1 189 ? -4.642 6.106 -17.690 1.00 60.84 189 THR A C 1
ATOM 1438 O O . THR A 1 189 ? -3.420 6.090 -17.626 1.00 60.84 189 THR A O 1
ATOM 1441 N N . ASN A 1 190 ? -5.314 7.225 -17.958 1.00 51.19 190 ASN A N 1
ATOM 1442 C CA . ASN A 1 190 ? -4.651 8.481 -18.285 1.00 51.19 190 ASN A CA 1
ATOM 1443 C C . ASN A 1 190 ? -4.587 9.406 -17.056 1.00 51.19 190 ASN A C 1
ATOM 1445 O O . ASN A 1 190 ? -5.625 9.888 -16.598 1.00 51.19 190 ASN A O 1
ATOM 1449 N N . GLY A 1 191 ? -3.372 9.691 -16.572 1.00 54.06 191 GLY A N 1
ATOM 1450 C CA . GLY A 1 191 ? -3.081 10.671 -15.511 1.00 54.06 191 GLY A CA 1
ATOM 1451 C C . GLY A 1 191 ? -2.649 10.079 -14.158 1.00 54.06 191 GLY A C 1
ATOM 1452 O O . GLY A 1 191 ? -2.557 8.864 -14.002 1.00 54.06 191 GLY A O 1
ATOM 1453 N N . ASP A 1 192 ? -2.413 10.959 -13.173 1.00 53.09 192 ASP A N 1
ATOM 1454 C CA . ASP A 1 192 ? -1.843 10.685 -11.831 1.00 53.09 192 ASP A CA 1
ATOM 1455 C C . ASP A 1 192 ? -2.764 9.909 -10.861 1.00 53.09 192 ASP A C 1
ATOM 1457 O O . ASP A 1 192 ? -2.695 10.059 -9.640 1.00 53.09 192 ASP A O 1
ATOM 1461 N N . GLY A 1 193 ? -3.639 9.049 -11.375 1.00 62.84 193 GLY A N 1
ATOM 1462 C CA . GLY A 1 193 ? -4.489 8.215 -10.536 1.00 62.84 193 GLY A CA 1
ATOM 1463 C C . GLY A 1 193 ? -5.145 7.102 -11.330 1.00 62.84 193 GLY A C 1
ATOM 1464 O O . GLY A 1 193 ? -6.033 7.354 -12.146 1.00 62.84 193 GLY A O 1
ATOM 1465 N N . GLN A 1 194 ? -4.709 5.876 -11.065 1.00 76.06 194 GLN A N 1
ATOM 1466 C CA . GLN A 1 194 ? -5.264 4.653 -11.637 1.00 76.06 194 GLN A CA 1
ATOM 1467 C C . GLN A 1 194 ? -6.312 4.092 -10.675 1.00 76.06 194 GLN A C 1
ATOM 1469 O O . GLN A 1 194 ? -6.120 4.190 -9.465 1.00 76.06 194 GLN A O 1
ATOM 1474 N N . ASP A 1 195 ? -7.396 3.509 -11.190 1.00 87.25 195 ASP A N 1
ATOM 1475 C CA . ASP A 1 195 ? -8.326 2.780 -10.326 1.00 87.25 195 ASP A CA 1
ATOM 1476 C C . ASP A 1 195 ? -7.852 1.332 -10.223 1.00 87.25 195 ASP A C 1
ATOM 1478 O O . ASP A 1 195 ? -7.363 0.744 -11.196 1.00 87.25 195 ASP A O 1
ATOM 1482 N N . PHE A 1 196 ? -8.032 0.730 -9.056 1.00 89.44 196 PHE A N 1
ATOM 1483 C CA . PHE A 1 196 ? -7.613 -0.642 -8.818 1.00 89.44 196 PHE A CA 1
ATOM 1484 C C . PHE A 1 196 ? -8.775 -1.496 -8.336 1.00 89.44 196 PHE A C 1
ATOM 1486 O O . PHE A 1 196 ? -9.602 -1.083 -7.524 1.00 89.44 196 PHE A O 1
ATOM 1493 N N . LEU A 1 197 ? -8.785 -2.734 -8.807 1.00 92.06 197 LEU A N 1
ATOM 1494 C CA . LEU A 1 197 ? -9.625 -3.800 -8.303 1.00 92.06 197 LEU A CA 1
ATOM 1495 C C . LEU A 1 197 ? -8.723 -4.883 -7.723 1.00 92.06 197 LEU A C 1
ATOM 1497 O O . LEU A 1 197 ? -7.954 -5.519 -8.446 1.00 92.06 197 LEU A O 1
ATOM 1501 N N . LEU A 1 198 ? -8.834 -5.106 -6.418 1.00 92.19 198 LEU A N 1
ATOM 1502 C CA . LEU A 1 198 ? -8.119 -6.173 -5.731 1.00 92.19 198 LEU A CA 1
ATOM 1503 C C . LEU A 1 198 ? -9.096 -7.290 -5.381 1.00 92.19 198 LEU A C 1
ATOM 1505 O O . LEU A 1 198 ? -10.123 -7.060 -4.745 1.00 92.19 198 LEU A O 1
ATOM 1509 N N . THR A 1 199 ? -8.768 -8.508 -5.805 1.00 93.06 199 THR A N 1
ATOM 1510 C CA . THR A 1 199 ? -9.527 -9.718 -5.473 1.00 93.06 199 THR A CA 1
ATOM 1511 C C . THR A 1 199 ? -8.683 -10.607 -4.573 1.00 93.06 199 THR A C 1
ATOM 1513 O O . THR A 1 199 ? -7.602 -11.048 -4.957 1.00 93.06 199 THR A O 1
ATOM 1516 N N . VAL A 1 200 ? -9.173 -10.876 -3.372 1.00 91.31 200 VAL A N 1
ATOM 1517 C CA . VAL A 1 200 ? -8.507 -11.735 -2.379 1.00 91.31 200 VAL A CA 1
ATOM 1518 C C . VAL A 1 200 ? -8.914 -13.203 -2.553 1.00 91.31 200 VAL A C 1
ATOM 1520 O O . VAL A 1 200 ? -9.888 -13.522 -3.234 1.00 91.31 200 VAL A O 1
ATOM 1523 N N . ALA A 1 201 ? -8.177 -14.119 -1.918 1.00 89.00 201 ALA A N 1
ATOM 1524 C CA . ALA A 1 201 ? -8.376 -15.568 -2.047 1.00 89.00 201 ALA A CA 1
ATOM 1525 C C . ALA A 1 201 ? -9.790 -16.068 -1.687 1.00 89.00 201 ALA A C 1
ATOM 1527 O O . ALA A 1 201 ? -10.234 -17.083 -2.220 1.00 89.00 201 ALA A O 1
ATOM 1528 N N . ASN A 1 202 ? -10.504 -15.368 -0.800 1.00 86.62 202 ASN A N 1
ATOM 1529 C CA . ASN A 1 202 ? -11.887 -15.694 -0.427 1.00 86.62 202 ASN A CA 1
ATOM 1530 C C . ASN A 1 202 ? -12.927 -15.233 -1.479 1.00 86.62 202 ASN A C 1
ATOM 1532 O O . ASN A 1 202 ? -14.113 -15.514 -1.322 1.00 86.62 202 ASN A O 1
ATOM 1536 N N . GLY A 1 203 ? -12.496 -14.554 -2.550 1.00 88.19 203 GLY A N 1
ATOM 1537 C CA . GLY A 1 203 ? -13.345 -14.046 -3.629 1.00 88.19 203 GLY A CA 1
ATOM 1538 C C . GLY A 1 203 ? -13.929 -12.650 -3.394 1.00 88.19 203 GLY A C 1
ATOM 1539 O O . GLY A 1 203 ? -14.621 -12.139 -4.276 1.00 88.19 203 GLY A O 1
ATOM 1540 N N . GLU A 1 204 ? -13.660 -12.017 -2.249 1.00 89.94 204 GLU A N 1
ATOM 1541 C CA . GLU A 1 204 ? -14.048 -10.627 -2.005 1.00 89.94 204 GLU A CA 1
ATOM 1542 C C . GLU A 1 204 ? -13.299 -9.678 -2.945 1.00 89.94 204 GLU A C 1
ATOM 1544 O O . GLU A 1 204 ? -12.132 -9.890 -3.292 1.00 89.94 204 GLU A O 1
ATOM 1549 N N . LYS A 1 205 ? -13.996 -8.618 -3.353 1.00 91.94 205 LYS A N 1
ATOM 1550 C CA . LYS A 1 205 ? -13.511 -7.614 -4.296 1.00 91.94 205 LYS A CA 1
ATOM 1551 C C . LYS A 1 205 ? -13.488 -6.250 -3.629 1.00 91.94 205 LYS A C 1
ATOM 1553 O O . LYS A 1 205 ? -14.513 -5.801 -3.120 1.00 91.94 205 LYS A O 1
ATOM 1558 N N . TYR A 1 206 ? -12.335 -5.603 -3.688 1.00 90.69 206 TYR A N 1
ATOM 1559 C CA . TYR A 1 206 ? -12.089 -4.277 -3.141 1.00 90.69 206 TYR A CA 1
ATOM 1560 C C . TYR A 1 206 ? -11.825 -3.321 -4.301 1.00 90.69 206 TYR A C 1
ATOM 1562 O O . TYR A 1 206 ? -10.937 -3.564 -5.119 1.00 90.69 206 TYR A O 1
ATOM 1570 N N . TYR A 1 207 ? -12.643 -2.276 -4.390 1.00 91.12 207 TYR A N 1
ATOM 1571 C CA . TYR A 1 207 ? -12.587 -1.270 -5.444 1.00 91.12 207 TYR A CA 1
ATOM 1572 C C . TYR A 1 207 ? -11.954 -0.006 -4.873 1.00 91.12 207 TYR A C 1
ATOM 1574 O O . TYR A 1 207 ? -12.505 0.569 -3.941 1.00 91.12 207 TYR A O 1
ATOM 1582 N N . PHE A 1 208 ? -10.830 0.405 -5.449 1.00 89.81 208 PHE A N 1
ATOM 1583 C CA . PHE A 1 208 ? -10.114 1.632 -5.114 1.00 89.81 208 PHE A CA 1
ATOM 1584 C C . PHE A 1 208 ? -10.292 2.592 -6.282 1.00 89.81 208 PHE A C 1
ATOM 1586 O O . PHE A 1 208 ? -9.635 2.453 -7.318 1.00 89.81 208 PHE A O 1
ATOM 1593 N N . THR A 1 209 ? -11.252 3.498 -6.150 1.00 87.25 209 THR A N 1
ATOM 1594 C CA . THR A 1 209 ? -11.665 4.421 -7.220 1.00 87.25 209 THR A CA 1
ATOM 1595 C C . THR A 1 209 ? -11.552 5.877 -6.797 1.00 87.25 209 THR A C 1
ATOM 1597 O O . THR A 1 209 ? -11.522 6.759 -7.655 1.00 87.25 209 THR A O 1
ATOM 1600 N N . GLU A 1 210 ? -11.505 6.141 -5.491 1.00 83.94 210 GLU A N 1
ATOM 1601 C CA . GLU A 1 210 ? -11.369 7.489 -4.960 1.00 83.94 210 GLU A CA 1
ATOM 1602 C C . GLU A 1 210 ? -9.888 7.866 -4.923 1.00 83.94 210 GLU A C 1
ATOM 1604 O O . GLU A 1 210 ? -9.014 7.035 -4.690 1.00 83.94 210 GLU A O 1
ATOM 1609 N N . LYS A 1 211 ? -9.566 9.127 -5.213 1.00 79.06 211 LYS A N 1
ATOM 1610 C CA . LYS A 1 211 ? -8.176 9.562 -5.409 1.00 79.06 211 LYS A CA 1
ATOM 1611 C C . LYS A 1 211 ? -7.852 10.737 -4.515 1.00 79.06 211 LYS A C 1
ATOM 1613 O O . LYS A 1 211 ? -8.568 11.736 -4.503 1.00 79.06 211 LYS A O 1
ATOM 1618 N N . GLU A 1 212 ? -6.716 10.639 -3.844 1.00 75.62 212 GLU A N 1
ATOM 1619 C CA . GLU A 1 212 ? -6.113 11.719 -3.082 1.00 75.62 212 GLU A CA 1
ATOM 1620 C C . GLU A 1 212 ? -4.709 12.001 -3.630 1.00 75.62 212 GLU A C 1
ATOM 1622 O O . GLU A 1 212 ? -3.839 11.132 -3.692 1.00 75.62 212 GLU A O 1
ATOM 1627 N N . THR A 1 213 ? -4.460 13.242 -4.040 1.00 68.00 213 THR A N 1
ATOM 1628 C CA . THR A 1 213 ? -3.144 13.660 -4.537 1.00 68.00 213 THR A CA 1
ATOM 1629 C C . THR A 1 213 ? -2.510 14.611 -3.538 1.00 68.00 213 THR A C 1
ATOM 1631 O O . THR A 1 213 ? -3.098 15.636 -3.193 1.00 68.00 213 THR A O 1
ATOM 1634 N N . THR A 1 214 ? -1.288 14.301 -3.101 1.00 66.50 214 THR A N 1
ATOM 1635 C CA . THR A 1 214 ? -0.494 15.200 -2.256 1.00 66.50 214 THR A CA 1
ATOM 1636 C C . THR A 1 214 ? 0.791 15.566 -2.980 1.00 66.50 214 THR A C 1
ATOM 1638 O O . THR A 1 214 ? 1.580 14.701 -3.343 1.00 66.50 214 THR A O 1
ATOM 1641 N N . ILE A 1 215 ? 1.020 16.865 -3.178 1.00 60.59 215 ILE A N 1
ATOM 1642 C CA . ILE A 1 215 ? 2.220 17.373 -3.848 1.00 60.59 215 ILE A CA 1
ATOM 1643 C C . ILE A 1 215 ? 3.110 18.046 -2.806 1.00 60.59 215 ILE A C 1
ATOM 1645 O O . ILE A 1 215 ? 2.729 19.057 -2.214 1.00 60.59 215 ILE A O 1
ATOM 1649 N N . TYR A 1 216 ? 4.320 17.523 -2.617 1.00 56.34 216 TYR A N 1
ATOM 1650 C CA . TYR A 1 216 ? 5.337 18.157 -1.784 1.00 56.34 216 TYR A CA 1
ATOM 1651 C C . TYR A 1 216 ? 6.193 19.088 -2.645 1.00 56.34 216 TYR A C 1
ATOM 1653 O O . TYR A 1 216 ? 6.838 18.658 -3.599 1.00 56.34 216 TYR A O 1
ATOM 1661 N N . ARG A 1 217 ? 6.225 20.382 -2.312 1.00 48.88 217 ARG A N 1
ATOM 1662 C CA . ARG A 1 217 ? 7.181 21.320 -2.914 1.00 48.88 217 ARG A CA 1
ATOM 1663 C C . ARG A 1 217 ? 8.444 21.348 -2.064 1.00 48.88 217 ARG A C 1
ATOM 1665 O O . ARG A 1 217 ? 8.493 22.064 -1.071 1.00 48.88 217 ARG A O 1
ATOM 1672 N N . SER A 1 218 ? 9.462 20.589 -2.461 1.00 47.44 218 SER A N 1
ATOM 1673 C CA . SER A 1 218 ? 10.817 20.787 -1.943 1.00 47.44 218 SER A CA 1
ATOM 1674 C C . SER A 1 218 ? 11.555 21.761 -2.860 1.00 47.44 218 SER A C 1
ATOM 1676 O O . SER A 1 218 ? 11.664 21.529 -4.062 1.00 47.44 218 SER A O 1
ATOM 1678 N N . VAL A 1 219 ? 12.021 22.887 -2.318 1.00 42.72 219 VAL A N 1
ATOM 1679 C CA . VAL A 1 219 ? 12.821 23.863 -3.070 1.00 42.72 219 VAL A CA 1
ATOM 1680 C C . VAL A 1 219 ? 14.283 23.426 -2.978 1.00 42.72 219 VAL A C 1
ATOM 1682 O O . VAL A 1 219 ? 15.000 23.821 -2.064 1.00 42.72 219 VAL A O 1
ATOM 1685 N N . GLY A 1 220 ? 14.718 22.573 -3.904 1.00 45.78 220 GLY A N 1
ATOM 1686 C CA . GLY A 1 220 ? 16.106 22.121 -4.002 1.00 45.78 220 GLY A CA 1
ATOM 1687 C C . GLY A 1 220 ? 16.429 21.646 -5.415 1.00 45.78 220 GLY A C 1
ATOM 1688 O O . GLY A 1 220 ? 15.785 20.737 -5.925 1.00 45.78 220 GLY A O 1
ATOM 1689 N N . SER A 1 221 ? 17.411 22.273 -6.065 1.00 45.09 221 SER A N 1
ATOM 1690 C CA . SER A 1 221 ? 17.783 22.039 -7.471 1.00 45.09 221 SER A CA 1
ATOM 1691 C C . SER A 1 221 ? 18.586 20.746 -7.704 1.00 45.09 221 SER A C 1
ATOM 1693 O O . SER A 1 221 ? 19.628 20.780 -8.355 1.00 45.09 221 SER A O 1
ATOM 1695 N N . GLY A 1 222 ? 18.140 19.605 -7.175 1.00 43.03 222 GLY A N 1
ATOM 1696 C CA . GLY A 1 222 ? 18.857 18.337 -7.319 1.00 43.03 222 GLY A CA 1
ATOM 1697 C C . GLY A 1 222 ? 17.937 17.125 -7.402 1.00 43.03 222 GLY A C 1
ATOM 1698 O O . GLY A 1 222 ? 17.532 16.617 -6.366 1.00 43.03 222 GLY A O 1
ATOM 1699 N N . HIS A 1 223 ? 17.711 16.655 -8.633 1.00 50.19 223 HIS A N 1
ATOM 1700 C CA . HIS A 1 223 ? 17.101 15.373 -9.022 1.00 50.19 223 HIS A CA 1
ATOM 1701 C C . HIS A 1 223 ? 15.667 15.066 -8.550 1.00 50.19 223 HIS A C 1
ATOM 1703 O O . HIS A 1 223 ? 15.077 15.762 -7.729 1.00 50.19 223 HIS A O 1
ATOM 1709 N N . SER A 1 224 ? 15.105 14.056 -9.217 1.00 49.91 224 SER A N 1
ATOM 1710 C CA . SER A 1 224 ? 13.698 13.684 -9.356 1.00 49.91 224 SER A CA 1
ATOM 1711 C C . SER A 1 224 ? 12.887 13.801 -8.062 1.00 49.91 224 SER A C 1
ATOM 1713 O O . SER A 1 224 ? 13.257 13.284 -7.008 1.00 49.91 224 SER A O 1
ATOM 1715 N N . ILE A 1 225 ? 11.761 14.513 -8.153 1.00 50.72 225 ILE A N 1
ATOM 1716 C CA . ILE A 1 225 ? 10.818 14.714 -7.052 1.00 50.72 225 ILE A CA 1
ATOM 1717 C C . ILE A 1 225 ? 9.976 13.438 -6.934 1.00 50.72 225 ILE A C 1
ATOM 1719 O O . ILE A 1 225 ? 9.272 13.119 -7.893 1.00 50.72 225 ILE A O 1
ATOM 1723 N N . PRO A 1 226 ? 9.957 12.740 -5.784 1.00 44.88 226 PRO A N 1
ATOM 1724 C CA . PRO A 1 226 ? 8.976 11.689 -5.558 1.00 44.88 226 PRO A CA 1
ATOM 1725 C C . PRO A 1 226 ? 7.583 12.331 -5.529 1.00 44.88 226 PRO A C 1
ATOM 1727 O O . PRO A 1 226 ? 7.225 13.025 -4.574 1.00 44.88 226 PRO A O 1
ATOM 1730 N N . SER A 1 227 ? 6.808 12.150 -6.597 1.00 46.00 227 SER A N 1
ATOM 1731 C CA . SER A 1 227 ? 5.378 12.457 -6.596 1.00 46.00 227 SER A CA 1
ATOM 1732 C C . SER A 1 227 ? 4.650 11.280 -5.955 1.00 46.00 227 SER A C 1
ATOM 1734 O O . SER A 1 227 ? 4.851 10.131 -6.348 1.00 46.00 227 SER A O 1
ATOM 1736 N N . GLY A 1 228 ? 3.856 11.550 -4.922 1.00 48.19 228 GLY A N 1
ATOM 1737 C CA . GLY A 1 228 ? 3.033 10.546 -4.260 1.00 48.19 228 GLY A CA 1
ATOM 1738 C C . GLY A 1 228 ? 1.581 10.713 -4.680 1.00 48.19 228 GLY A C 1
ATOM 1739 O O . GLY A 1 228 ? 0.966 11.739 -4.394 1.00 48.19 228 GLY A O 1
ATOM 1740 N N . ALA A 1 229 ? 1.019 9.698 -5.327 1.00 48.94 229 ALA A N 1
ATOM 1741 C CA . ALA A 1 229 ? -0.421 9.590 -5.528 1.00 48.94 229 ALA A CA 1
ATOM 1742 C C . ALA A 1 229 ? -0.980 8.531 -4.575 1.00 48.94 229 ALA A C 1
ATOM 1744 O O . ALA A 1 229 ? -0.357 7.486 -4.353 1.00 48.94 229 ALA A O 1
ATOM 1745 N N . VAL A 1 230 ? -2.145 8.816 -4.002 1.00 49.06 230 VAL A N 1
ATOM 1746 C CA . VAL A 1 230 ? -2.877 7.923 -3.109 1.00 49.06 230 VAL A CA 1
ATOM 1747 C C . VAL A 1 230 ? -4.237 7.626 -3.740 1.00 49.06 230 VAL A C 1
ATOM 1749 O O . VAL A 1 230 ? -4.900 8.507 -4.283 1.00 49.06 230 VAL A O 1
ATOM 1752 N N . THR A 1 231 ? -4.655 6.369 -3.723 1.00 53.97 231 THR A N 1
ATOM 1753 C CA . THR A 1 231 ? -5.977 5.929 -4.180 1.00 53.97 231 THR A CA 1
ATOM 1754 C C . THR A 1 231 ? -6.620 5.142 -3.046 1.00 53.97 231 THR A C 1
ATOM 1756 O O . THR A 1 231 ? -6.005 4.220 -2.507 1.00 53.97 231 THR A O 1
ATOM 1759 N N . ALA A 1 232 ? -7.815 5.564 -2.648 1.00 50.41 232 ALA A N 1
ATOM 1760 C CA . ALA A 1 232 ? -8.614 5.007 -1.566 1.00 50.41 232 ALA A CA 1
ATOM 1761 C C . ALA A 1 232 ? -9.853 4.279 -2.113 1.00 50.41 232 ALA A C 1
ATOM 1763 O O . ALA A 1 232 ? -10.336 4.609 -3.225 1.00 50.41 232 ALA A O 1
#

Radius of gyration: 33.32 Å; chains: 1; bounding box: 104×64×80 Å

pLDDT: mean 75.58, std 13.15, range [42.72, 93.06]

Foldseek 3Di:
DVPVVVVVVVVVVVPDPPDPPPPDPPDPPDDDDDPVVVVVVVVVPFDADPVLRWGWDKAWDDWDDDDPDIWTWIKTATRSDFDPPQDADPVGGRIDIAGQKKKKKWDDQHAPLQADEDDDPPDCPPCPHDPVNVVVCVCVVPDDSRYDHDWMKMWIDHDHDTFIWTADPVRAIDTPDPFQKHKDFDDDSHDDDTWIWIAHPVRDIRTFDAWDFDDDDDPDPDGDDTGMIMTD

Secondary structure (DSSP, 8-state):
-TTSHHHHHHHTGGG----------------PPPHHHHHHHHHHSS-B-TTT--BEEEEEEEEEEETTEEEEEEEEEE-S---TTPPPBTTBTTEEEE-S-EEEEE--SS-TTTSEE-PPPS--TTTTT-HHHHHHHHHHHT--TTEE-S--EEEEEETTEEEEEEE-TTS-EEESS---EEEEEES--SSS--EEEEEETTS-EEEE--EEEE------SSS----EEEE-

Sequence (232 aa):
MKKILIPIALLCIEFIHAQQATTNASLPNIIPPSPTAYALGNYGNVPVGLFTGSPNISVPLFTYKTGSIDLPLSLSYSSNGVKVDEISTNVGLGWNLNFGGVITRMVRDRADDSSTHIALPETLDGAYTNPVTNNFLFTVGNASDALDTETDLYSFNFNGYSGKFFYDQSGQPHIVDQQAVKIERTGNTNGDGQDFLLTVANGEKYYFTEKETTIYRSVGSGHSIPSGAVTA

Organism: NCBI:txid2728847